Protein AF-A0A965I9D2-F1 (afdb_monomer)

Sequence (214 aa):
MDSTSNNQPTQSVKLTGSDIVFLLSMVVVVAIVTLLGMMAYKDAMKTEVTKQNGEAWVEWLTKVSAERMKPDYEIAACNAKSGDAIAAEQAAAAAPPAAPAAAGKPEENKEAAAPIDGTWGACLNHIMNNTDIKDLINPFTKERPQIVAQCVPADRSLVGAIVLEKIVPTPPGSAVPTTNSQFVDSDSIENKIQIRVTVCDKGAYPIKVAELEF

Foldseek 3Di:
DDDPDDDDDDPDPDCDPVNVVVVVVVVVVVVVVVVVVVVVVLQVVLQVLLLVLLVVVVVVVQVCLVPLAPPPRPLQQQHLPLVVVVVVVVVVVPPDDDDDDDDDDDDDDDPDDDQRRQFPLSVVVCCCPPHPSVVRANSVPRHRAAEDCAQDLVDQVQASHKYKWWWAADPPPDPDGIDTGGGDRRHGPSDWTKIWIWTQHSSSDTDTNDIDTD

Radius of gyration: 30.12 Å; Cα contacts (8 Å, |Δi|>4): 299; chains: 1; bounding box: 72×89×78 Å

Secondary structure (DSSP, 8-state):
----------------HHHHHHHHHHHHHHHHHHHHHHHHHHHHHHHHHHHHHHHHHHHHHHHHHTTTTSTT-S-GGG-TTTHHHHHHHHHHHTPPPPP-------------PPPPTTBHHHHHHHHHHHSGGGG---TTTSSPPPEES---TT-GGGTT-EEEEEEEEPPTT-SSSEEEEE--TT-B-SS--EEEEEEE-TTS-EEEEEEEE-

Solvent-accessible surface area (backbone atoms only — not comparable to full-atom values): 12360 Å² total; per-residue (Å²): 138,85,81,82,78,84,82,71,82,82,76,77,85,71,86,44,73,67,56,52,53,51,51,52,49,52,54,51,52,52,52,52,52,52,53,53,51,54,53,53,49,57,54,51,51,34,42,50,53,31,48,50,53,44,48,52,50,50,54,51,46,49,57,45,40,77,40,26,79,45,96,80,39,85,54,52,31,57,14,27,73,38,36,73,62,45,58,58,55,53,58,66,70,64,65,78,78,85,82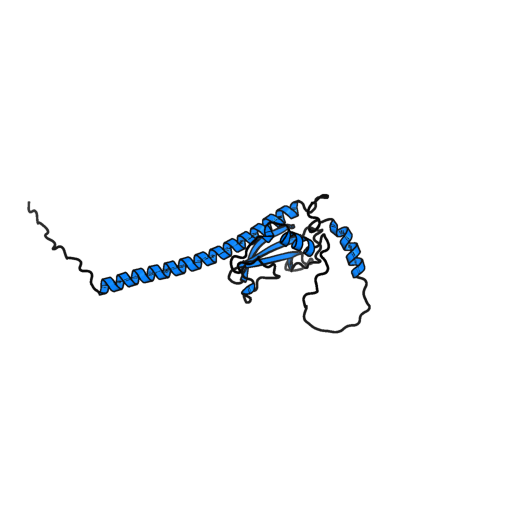,84,89,86,87,83,90,76,94,67,87,74,78,80,71,79,71,49,50,10,15,44,35,20,24,52,53,45,42,57,71,76,42,76,69,46,74,43,65,14,67,77,76,73,40,64,54,47,82,43,82,66,56,42,59,90,43,72,85,40,30,30,21,34,26,58,27,39,50,42,76,46,67,92,91,50,95,56,67,59,43,80,39,67,70,50,51,82,39,73,47,48,56,83,41,37,36,38,40,28,27,13,31,89,62,3,43,73,44,80,72,50,73,47,67,58

pLDDT: mean 81.01, std 20.2, range [24.8, 98.06]

Nearest PDB structures (foldseek):
  3fhq-assembly2_D  TM=4.582E-01  e=4.837E+00  Glutamicibacter protophormiae
  4ybh-assembly1_A  TM=3.169E-01  e=7.870E+00  Homo sapiens

Mean predicted aligned error: 12.02 Å

Structure (mmCIF, N/CA/C/O backbone):
data_AF-A0A965I9D2-F1
#
_entry.id   AF-A0A965I9D2-F1
#
loop_
_atom_site.group_PDB
_atom_site.id
_atom_site.type_symbol
_atom_site.label_atom_id
_atom_site.label_alt_id
_atom_site.label_comp_id
_atom_site.label_asym_id
_atom_site.label_entity_id
_atom_site.label_seq_id
_atom_site.pdbx_PDB_ins_code
_atom_site.Cartn_x
_atom_site.Cartn_y
_atom_site.Cartn_z
_atom_site.occupancy
_atom_site.B_iso_or_equiv
_atom_site.auth_seq_id
_atom_site.auth_comp_id
_atom_site.auth_asym_id
_atom_site.auth_atom_id
_atom_site.pdbx_PDB_model_num
ATOM 1 N N . MET A 1 1 ? 49.856 52.531 -42.545 1.00 45.94 1 MET A N 1
ATOM 2 C CA . MET A 1 1 ? 48.861 51.882 -41.663 1.00 45.94 1 MET A CA 1
ATOM 3 C C . MET A 1 1 ? 48.295 50.714 -42.447 1.00 45.94 1 MET A C 1
ATOM 5 O O . MET A 1 1 ? 47.288 50.853 -43.128 1.00 45.94 1 MET A O 1
ATOM 9 N N . ASP A 1 2 ? 49.048 49.615 -42.454 1.00 44.31 2 ASP A N 1
ATOM 10 C CA . ASP A 1 2 ? 48.734 48.397 -43.196 1.00 44.31 2 ASP A CA 1
ATOM 11 C C . ASP A 1 2 ? 47.501 47.715 -42.607 1.00 44.31 2 ASP A C 1
ATOM 13 O O . ASP A 1 2 ? 47.494 47.306 -41.448 1.00 44.31 2 ASP A O 1
ATOM 17 N N . SER A 1 3 ? 46.446 47.603 -43.411 1.00 51.66 3 SER A N 1
ATOM 18 C CA . SER A 1 3 ? 45.307 46.736 -43.119 1.00 51.66 3 SER A CA 1
ATOM 19 C C . SER A 1 3 ? 45.576 45.384 -43.767 1.00 51.66 3 SER A C 1
ATOM 21 O O . SER A 1 3 ? 45.267 45.167 -44.937 1.00 51.66 3 SER A O 1
ATOM 23 N N . THR A 1 4 ? 46.207 44.478 -43.023 1.00 52.75 4 THR A N 1
ATOM 24 C CA . THR A 1 4 ? 46.399 43.088 -43.444 1.00 52.75 4 THR A CA 1
ATOM 25 C C . THR A 1 4 ? 45.037 42.391 -43.444 1.00 52.75 4 THR A C 1
ATOM 27 O O . THR A 1 4 ? 44.484 42.061 -42.397 1.00 52.75 4 THR A O 1
ATOM 30 N N . SER A 1 5 ? 44.450 42.222 -44.628 1.00 58.91 5 SER A N 1
ATOM 31 C CA . SER A 1 5 ? 43.185 41.511 -44.815 1.00 58.91 5 SER A CA 1
ATOM 32 C C . SER A 1 5 ? 43.426 40.002 -44.665 1.00 58.91 5 SER A C 1
ATOM 34 O O . SER A 1 5 ? 44.001 39.367 -45.549 1.00 58.91 5 SER A O 1
ATOM 36 N N . ASN A 1 6 ? 43.032 39.429 -43.524 1.00 60.41 6 ASN A N 1
ATOM 37 C CA . ASN A 1 6 ? 43.080 37.986 -43.271 1.00 60.41 6 ASN A CA 1
ATOM 38 C C . ASN A 1 6 ? 42.007 37.270 -44.113 1.00 60.41 6 ASN A C 1
ATOM 40 O O . ASN A 1 6 ? 40.860 37.126 -43.694 1.00 60.41 6 ASN A O 1
ATOM 44 N N . ASN A 1 7 ? 42.385 36.809 -45.308 1.00 62.91 7 ASN A N 1
ATOM 45 C CA . ASN A 1 7 ? 41.605 35.853 -46.094 1.00 62.91 7 ASN A CA 1
ATOM 46 C C . ASN A 1 7 ? 41.832 34.443 -45.534 1.00 62.91 7 ASN A C 1
ATOM 48 O O . ASN A 1 7 ? 42.793 33.769 -45.903 1.00 62.91 7 ASN A O 1
ATOM 52 N N . GLN A 1 8 ? 40.957 33.989 -44.638 1.00 63.94 8 GLN A N 1
ATOM 53 C CA . GLN A 1 8 ? 40.903 32.575 -44.275 1.00 63.94 8 GLN A CA 1
ATOM 54 C C . GLN A 1 8 ? 39.931 31.868 -45.232 1.00 63.94 8 GLN A C 1
ATOM 56 O O . GLN A 1 8 ? 38.776 32.291 -45.324 1.00 63.94 8 GLN A O 1
ATOM 61 N N . PRO A 1 9 ? 40.351 30.820 -45.966 1.00 62.03 9 PRO A N 1
ATOM 62 C CA . PRO A 1 9 ? 39.442 30.083 -46.831 1.00 62.03 9 PRO A CA 1
ATOM 63 C C . PRO A 1 9 ? 38.341 29.453 -45.976 1.00 62.03 9 PRO A C 1
ATOM 65 O O . PRO A 1 9 ? 38.614 28.752 -44.999 1.00 62.03 9 PRO A O 1
ATOM 68 N N . THR A 1 10 ? 37.089 29.708 -46.345 1.00 61.72 10 THR A N 1
ATOM 69 C CA . THR A 1 10 ? 35.918 29.049 -45.773 1.00 61.72 10 THR A CA 1
ATOM 70 C C . THR A 1 10 ? 35.999 27.558 -46.092 1.00 61.72 10 THR A C 1
ATOM 72 O O . THR A 1 10 ? 35.641 27.115 -47.182 1.00 61.72 10 THR A O 1
ATOM 75 N N . GLN A 1 11 ? 36.511 26.756 -45.154 1.00 64.31 11 GLN A N 1
ATOM 76 C CA . GLN A 1 11 ? 36.452 25.306 -45.287 1.00 64.31 11 GLN A CA 1
ATOM 77 C C . GLN A 1 11 ? 34.984 24.881 -45.269 1.00 64.31 11 GLN A C 1
ATOM 79 O O . GLN A 1 11 ? 34.290 25.019 -44.262 1.00 64.31 11 GLN A O 1
ATOM 84 N N . SER A 1 12 ? 34.496 24.386 -46.407 1.00 67.19 12 SER A N 1
ATOM 85 C CA . SER A 1 12 ? 33.177 23.774 -46.499 1.00 67.19 12 SER A CA 1
ATOM 86 C C . SER A 1 12 ? 33.180 22.527 -45.618 1.00 67.19 12 SER A C 1
ATOM 88 O O . SER A 1 12 ? 33.831 21.539 -45.966 1.00 67.19 12 SER A O 1
ATOM 90 N N . VAL A 1 13 ? 32.486 22.572 -44.482 1.00 73.06 13 VAL A N 1
ATOM 91 C CA . VAL A 1 13 ? 32.296 21.405 -43.617 1.00 73.06 13 VAL A CA 1
ATOM 92 C C . VAL A 1 13 ? 31.481 20.383 -44.409 1.00 73.06 13 VAL A C 1
ATOM 94 O O . VAL A 1 13 ? 30.272 20.530 -44.581 1.00 73.06 13 VAL A O 1
ATOM 97 N N . LYS A 1 14 ? 32.156 19.381 -44.974 1.00 74.56 14 LYS A N 1
ATOM 98 C CA . LYS A 1 14 ? 31.506 18.258 -45.649 1.00 74.56 14 LYS A CA 1
ATOM 99 C C . LYS A 1 14 ? 31.260 17.186 -44.603 1.00 74.56 14 LYS A C 1
ATOM 101 O O . LYS A 1 14 ? 32.208 16.684 -44.013 1.00 74.56 14 LYS A O 1
ATOM 106 N N . LEU A 1 15 ? 29.991 16.866 -44.375 1.00 82.62 15 LEU A N 1
ATOM 107 C CA . LEU A 1 15 ? 29.594 15.801 -43.466 1.00 82.62 15 LEU A CA 1
ATOM 108 C C . LEU A 1 15 ? 30.110 14.467 -44.026 1.00 82.62 15 LEU A C 1
ATOM 110 O O . LEU A 1 15 ? 29.682 14.033 -45.099 1.00 82.62 15 LEU A O 1
ATOM 114 N N . THR A 1 16 ? 31.070 13.847 -43.346 1.00 90.25 16 THR A N 1
ATOM 115 C CA . THR A 1 16 ? 31.663 12.578 -43.779 1.00 90.25 16 THR A CA 1
ATOM 116 C C . THR A 1 16 ? 30.716 11.432 -43.429 1.00 90.25 16 THR A C 1
ATOM 118 O O . THR A 1 16 ? 29.949 11.516 -42.472 1.00 90.25 16 THR A O 1
ATOM 121 N N . GLY A 1 17 ? 30.787 10.308 -44.151 1.00 88.38 17 GLY A N 1
ATOM 122 C CA . GLY A 1 17 ? 30.019 9.106 -43.795 1.00 88.38 17 GLY A CA 1
ATOM 123 C C . GLY A 1 17 ? 30.249 8.655 -42.343 1.00 88.38 17 GLY A C 1
ATOM 124 O O . GLY A 1 17 ? 29.305 8.254 -41.670 1.00 88.38 17 GLY A O 1
ATOM 125 N N . SER A 1 18 ? 31.476 8.815 -41.829 1.00 91.62 18 SER A N 1
ATOM 126 C CA . SER A 1 18 ? 31.802 8.569 -40.417 1.00 91.62 18 SER A CA 1
ATOM 127 C C . SER A 1 18 ? 31.064 9.515 -39.464 1.00 91.62 18 SER A C 1
ATOM 129 O O . SER A 1 18 ? 30.590 9.073 -38.420 1.00 91.62 18 SER A O 1
ATOM 131 N N . ASP A 1 19 ? 30.922 10.792 -39.829 1.00 90.62 19 ASP A N 1
ATOM 132 C CA . ASP A 1 19 ? 30.204 11.785 -39.022 1.00 90.62 19 ASP A CA 1
ATOM 133 C C . ASP A 1 19 ? 28.709 11.445 -38.959 1.00 90.62 19 ASP A C 1
ATOM 135 O O . ASP A 1 19 ? 28.095 11.527 -37.899 1.00 90.62 19 ASP A O 1
ATOM 139 N N . ILE A 1 20 ? 28.124 10.975 -40.068 1.00 92.62 20 ILE A N 1
ATOM 140 C CA . ILE A 1 20 ? 26.724 10.525 -40.112 1.00 92.62 20 ILE A CA 1
ATOM 141 C C . ILE A 1 20 ? 26.517 9.300 -39.216 1.00 92.62 20 ILE A C 1
ATOM 143 O O . ILE A 1 20 ? 25.575 9.275 -38.426 1.00 92.62 20 ILE A O 1
ATOM 147 N N . VAL A 1 21 ? 27.396 8.298 -39.302 1.00 96.06 21 VAL A N 1
ATOM 148 C CA . VAL A 1 21 ? 27.317 7.098 -38.451 1.00 96.06 21 VAL A CA 1
ATOM 149 C C . VAL A 1 21 ? 27.444 7.469 -36.972 1.00 96.06 21 VAL A C 1
ATOM 151 O O . VAL A 1 21 ? 26.671 6.977 -36.150 1.00 96.06 21 VAL A O 1
ATOM 154 N N . PHE A 1 22 ? 28.363 8.375 -36.630 1.00 95.19 22 PHE A N 1
ATOM 155 C CA . PHE A 1 22 ? 28.530 8.866 -35.264 1.00 95.19 22 PHE A CA 1
ATOM 156 C C . PHE A 1 22 ? 27.281 9.600 -34.752 1.00 95.19 22 PHE A C 1
ATOM 158 O O . PHE A 1 22 ? 26.798 9.306 -33.658 1.00 95.19 22 PHE A O 1
ATOM 165 N N . LEU A 1 23 ? 26.708 10.506 -35.548 1.00 95.12 23 LEU A N 1
ATOM 166 C CA . LEU A 1 23 ? 25.501 11.244 -35.169 1.00 95.12 23 LEU A CA 1
ATOM 167 C C . LEU A 1 23 ? 24.286 10.321 -35.016 1.00 95.12 23 LEU A C 1
ATOM 169 O O . LEU A 1 23 ? 23.540 10.451 -34.046 1.00 95.12 23 LEU A O 1
ATOM 173 N N . LEU A 1 24 ? 24.111 9.347 -35.915 1.00 96.38 24 LEU A N 1
ATOM 174 C CA . LEU A 1 24 ? 23.067 8.329 -35.779 1.00 96.38 24 LEU A CA 1
ATOM 175 C C . LEU A 1 24 ? 23.263 7.504 -34.505 1.00 96.38 24 LEU A C 1
ATOM 177 O O . LEU A 1 24 ? 22.305 7.293 -33.765 1.00 96.38 24 LEU A O 1
ATOM 181 N N . SER A 1 25 ? 24.501 7.104 -34.203 1.00 97.12 25 SER A N 1
ATOM 182 C CA . SER A 1 25 ? 24.823 6.413 -32.952 1.00 97.12 25 SER A CA 1
ATOM 183 C C . SER A 1 25 ? 24.447 7.254 -31.733 1.00 97.12 25 SER A C 1
ATOM 185 O O . SER A 1 25 ? 23.867 6.729 -30.786 1.00 97.12 25 SER A O 1
ATOM 187 N N . MET A 1 26 ? 24.732 8.557 -31.741 1.00 96.94 26 MET A N 1
ATOM 188 C CA . MET A 1 26 ? 24.389 9.447 -30.631 1.00 96.94 26 MET A CA 1
ATOM 189 C C . MET A 1 26 ? 22.871 9.548 -30.434 1.00 96.94 26 MET A C 1
ATOM 191 O O . MET A 1 26 ? 22.389 9.426 -29.309 1.00 96.94 26 MET A O 1
ATOM 195 N N . VAL A 1 27 ? 22.107 9.699 -31.520 1.00 98.00 27 VAL A N 1
ATOM 196 C CA . VAL A 1 27 ? 20.636 9.721 -31.467 1.00 98.00 27 VAL A CA 1
ATOM 197 C C . VAL A 1 27 ? 20.086 8.401 -30.920 1.00 98.00 27 VAL A C 1
ATOM 199 O O . VAL A 1 27 ? 19.202 8.416 -30.064 1.00 98.00 27 VAL A O 1
ATOM 202 N N . VAL A 1 28 ? 20.635 7.262 -31.354 1.00 98.00 28 VAL A N 1
ATOM 203 C CA . VAL A 1 28 ? 20.237 5.935 -30.861 1.00 98.00 28 VAL A CA 1
ATOM 204 C C . VAL A 1 28 ? 20.518 5.794 -29.364 1.00 98.00 28 VAL A C 1
ATOM 206 O O . VAL A 1 28 ? 19.641 5.357 -28.621 1.00 98.00 28 VAL A O 1
ATOM 209 N N . VAL A 1 29 ? 21.700 6.204 -28.895 1.00 98.00 29 VAL A N 1
ATOM 210 C CA . VAL A 1 29 ? 22.057 6.149 -27.467 1.00 98.00 29 VAL A CA 1
ATOM 211 C C . VAL A 1 29 ? 21.110 7.012 -26.631 1.00 98.00 29 VAL A C 1
ATOM 213 O O . VAL A 1 29 ? 20.598 6.541 -25.616 1.00 98.00 29 VAL A O 1
ATOM 216 N N . VAL A 1 30 ? 20.816 8.241 -27.071 1.00 98.06 30 VAL A N 1
ATOM 217 C CA . VAL A 1 30 ? 19.864 9.126 -26.379 1.00 98.06 30 VAL A CA 1
ATOM 218 C C . VAL A 1 30 ? 18.473 8.489 -26.323 1.00 98.06 30 VAL A C 1
ATOM 220 O O . VAL A 1 30 ? 17.875 8.439 -25.250 1.00 98.06 30 VAL A O 1
ATOM 223 N N . ALA A 1 31 ? 17.984 7.929 -27.434 1.00 97.81 31 ALA A N 1
ATOM 224 C CA . ALA A 1 31 ? 16.685 7.261 -27.476 1.00 97.81 31 ALA A CA 1
ATOM 225 C C . ALA A 1 31 ? 16.609 6.071 -26.501 1.00 97.81 31 ALA A C 1
ATOM 227 O O . ALA A 1 31 ? 15.624 5.938 -25.772 1.00 97.81 31 ALA A O 1
ATOM 228 N N . ILE A 1 32 ? 17.655 5.239 -26.436 1.00 97.75 32 ILE A N 1
ATOM 229 C CA . ILE A 1 32 ? 17.724 4.103 -25.504 1.00 97.75 32 ILE A CA 1
ATOM 230 C C . ILE A 1 32 ? 17.671 4.592 -24.052 1.00 97.75 32 ILE A C 1
ATOM 232 O O . ILE A 1 32 ? 16.880 4.076 -23.263 1.00 97.75 32 ILE A O 1
ATOM 236 N N . VAL A 1 33 ? 18.459 5.609 -23.694 1.00 97.81 33 VAL A N 1
ATOM 237 C CA . VAL A 1 33 ? 18.472 6.152 -22.326 1.00 97.81 33 VAL A CA 1
ATOM 238 C C . VAL A 1 33 ? 17.109 6.735 -21.946 1.00 97.81 33 VAL A C 1
ATOM 240 O O . VAL A 1 33 ? 16.615 6.464 -20.851 1.00 97.81 33 VAL A O 1
ATOM 243 N N . THR A 1 34 ? 16.450 7.474 -22.844 1.00 97.62 34 THR A N 1
ATOM 244 C CA . THR A 1 34 ? 15.101 8.004 -22.592 1.00 97.62 34 THR A CA 1
ATOM 245 C C . THR A 1 34 ? 14.077 6.886 -22.390 1.00 97.62 34 THR A C 1
ATOM 247 O O . THR A 1 34 ? 13.250 6.972 -21.481 1.00 97.62 34 THR A O 1
ATOM 250 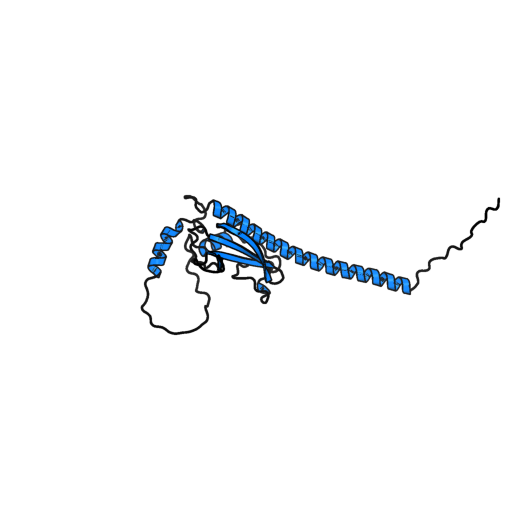N N . LEU A 1 35 ? 14.140 5.809 -23.182 1.00 97.12 35 LEU A N 1
ATOM 251 C CA . LEU A 1 35 ? 13.265 4.645 -23.010 1.00 97.12 35 LEU A CA 1
ATOM 252 C C . LEU A 1 35 ? 13.466 3.982 -21.642 1.00 97.12 35 LEU A C 1
ATOM 254 O O . LEU A 1 35 ? 12.483 3.703 -20.953 1.00 97.12 35 LEU A O 1
ATOM 258 N N . LEU A 1 36 ? 14.719 3.785 -21.220 1.00 96.56 36 LEU A N 1
ATOM 259 C CA . LEU A 1 36 ? 15.038 3.235 -19.898 1.00 96.56 36 LEU A CA 1
ATOM 260 C C . LEU A 1 36 ? 14.527 4.141 -18.769 1.00 96.56 36 LEU A C 1
ATOM 262 O O . LEU A 1 36 ? 13.915 3.653 -17.817 1.00 96.56 36 LEU A O 1
ATOM 266 N N . GLY A 1 37 ? 14.697 5.459 -18.906 1.00 97.06 37 GLY A N 1
ATOM 267 C CA . GLY A 1 37 ? 14.189 6.440 -17.946 1.00 97.06 37 GLY A CA 1
ATOM 268 C C . GLY A 1 37 ? 12.666 6.395 -17.802 1.00 97.06 37 GLY A C 1
ATOM 269 O O . GLY A 1 37 ? 12.149 6.376 -16.686 1.00 97.06 37 GLY A O 1
ATOM 270 N N . MET A 1 38 ? 11.932 6.297 -18.914 1.00 95.94 38 MET A N 1
ATOM 271 C CA . MET A 1 38 ? 10.469 6.189 -18.882 1.00 95.94 38 MET A CA 1
ATOM 272 C C . MET A 1 38 ? 9.978 4.899 -18.213 1.00 95.94 38 MET A C 1
ATOM 274 O O . MET A 1 38 ? 8.959 4.927 -17.521 1.00 95.94 38 MET A O 1
ATOM 278 N N . MET A 1 39 ? 10.669 3.771 -18.408 1.00 93.56 39 MET A N 1
ATOM 279 C CA . MET A 1 39 ? 10.312 2.512 -17.741 1.00 93.56 39 MET A CA 1
ATOM 280 C C . MET A 1 39 ? 10.518 2.613 -16.228 1.00 93.56 39 MET A C 1
ATOM 282 O O . MET A 1 39 ? 9.607 2.289 -15.466 1.00 93.56 39 MET A O 1
ATOM 286 N N . ALA A 1 40 ? 11.669 3.141 -15.800 1.00 93.12 40 ALA A N 1
ATOM 287 C CA . ALA A 1 40 ? 11.963 3.361 -14.388 1.00 93.12 40 ALA A CA 1
ATOM 288 C C . ALA A 1 40 ? 10.949 4.315 -13.735 1.00 93.12 40 ALA A C 1
ATOM 290 O O . ALA A 1 40 ? 10.438 4.025 -12.655 1.00 93.12 40 ALA A O 1
ATOM 291 N N . TYR A 1 41 ? 10.592 5.405 -14.420 1.00 94.69 41 TYR A N 1
ATOM 292 C CA . TYR A 1 41 ? 9.585 6.354 -13.948 1.00 94.69 41 TYR A CA 1
ATOM 293 C C . TYR A 1 41 ? 8.210 5.700 -13.760 1.00 94.69 41 TYR A C 1
ATOM 295 O O . TYR A 1 41 ? 7.594 5.841 -12.705 1.00 94.69 41 TYR A O 1
ATOM 303 N N . LYS A 1 42 ? 7.732 4.936 -14.752 1.00 93.44 42 LYS A N 1
ATOM 304 C CA . LYS A 1 42 ? 6.438 4.241 -14.656 1.00 93.44 42 LYS A CA 1
ATOM 305 C C . LYS A 1 42 ? 6.397 3.264 -13.489 1.00 93.44 42 LYS A C 1
ATOM 307 O O . LYS A 1 42 ? 5.359 3.133 -12.850 1.00 93.44 42 LYS A O 1
ATOM 312 N N . ASP A 1 43 ? 7.499 2.577 -13.219 1.00 91.38 43 ASP A N 1
ATOM 313 C CA . ASP A 1 43 ? 7.573 1.648 -12.098 1.00 91.38 43 ASP A CA 1
ATOM 314 C C . ASP A 1 43 ? 7.635 2.365 -10.747 1.00 91.38 43 ASP A C 1
ATOM 316 O O . ASP A 1 43 ? 6.952 1.937 -9.818 1.00 91.38 43 ASP A O 1
ATOM 320 N N . ALA A 1 44 ? 8.353 3.487 -10.654 1.00 91.75 44 ALA A N 1
ATOM 321 C CA . ALA A 1 44 ? 8.353 4.330 -9.460 1.00 91.75 44 ALA A CA 1
ATOM 322 C C . ALA A 1 44 ? 6.947 4.873 -9.147 1.00 91.75 44 ALA A C 1
ATOM 324 O O . ALA A 1 44 ? 6.506 4.820 -8.001 1.00 91.75 44 ALA A O 1
ATOM 325 N N . MET A 1 45 ? 6.199 5.300 -10.170 1.00 94.81 45 MET A N 1
ATOM 326 C CA . MET A 1 45 ? 4.826 5.787 -10.001 1.00 94.81 45 MET A CA 1
ATOM 327 C C . MET A 1 45 ? 3.868 4.718 -9.462 1.00 94.81 45 MET A C 1
ATOM 329 O O . MET A 1 45 ? 2.971 5.040 -8.689 1.00 94.81 45 MET A O 1
ATOM 333 N N . LYS A 1 46 ? 4.044 3.440 -9.822 1.00 94.69 46 LYS A N 1
ATOM 334 C CA . LYS A 1 46 ? 3.229 2.353 -9.247 1.00 94.69 46 LYS A CA 1
ATOM 335 C C . LYS A 1 46 ? 3.508 2.179 -7.752 1.00 94.69 46 LYS A C 1
ATOM 337 O O . LYS A 1 46 ? 2.578 1.955 -6.981 1.00 94.69 46 LYS A O 1
ATOM 342 N N . THR A 1 47 ? 4.767 2.296 -7.335 1.00 93.81 47 THR A N 1
ATOM 343 C CA . THR A 1 47 ? 5.118 2.254 -5.909 1.00 93.81 47 THR A CA 1
ATOM 344 C C . THR A 1 47 ? 4.508 3.438 -5.162 1.00 93.81 47 THR A C 1
ATOM 346 O O . THR A 1 47 ? 3.968 3.246 -4.078 1.00 93.81 47 THR A O 1
ATOM 349 N N . GLU A 1 48 ? 4.507 4.631 -5.758 1.00 95.31 48 GLU A N 1
ATOM 350 C CA . GLU A 1 48 ? 3.894 5.817 -5.148 1.00 95.31 48 GLU A CA 1
ATOM 351 C C . GLU A 1 48 ? 2.380 5.654 -4.965 1.00 95.31 48 GLU A C 1
ATOM 353 O O . GLU A 1 48 ? 1.871 5.845 -3.867 1.00 95.31 48 GLU A O 1
ATOM 358 N N . VAL A 1 49 ? 1.661 5.192 -5.994 1.00 96.19 49 VAL A N 1
ATOM 359 C CA . VAL A 1 49 ? 0.215 4.909 -5.892 1.00 96.19 49 VAL A CA 1
ATOM 360 C C . VAL A 1 49 ? -0.072 3.825 -4.848 1.00 96.19 49 VAL A C 1
ATOM 362 O O . VAL A 1 49 ? -1.039 3.909 -4.100 1.00 96.19 49 VAL A O 1
ATOM 365 N N . THR A 1 50 ? 0.790 2.815 -4.743 1.00 96.00 50 THR A N 1
ATOM 366 C CA . THR A 1 50 ? 0.675 1.794 -3.689 1.00 96.00 50 THR A CA 1
ATOM 367 C C . THR A 1 50 ? 0.820 2.409 -2.297 1.00 96.00 50 THR A C 1
ATOM 369 O O . THR A 1 50 ? 0.105 2.033 -1.371 1.00 96.00 50 THR A O 1
ATOM 372 N N . LYS A 1 51 ? 1.721 3.379 -2.145 1.00 96.62 51 LYS A N 1
ATOM 373 C CA . LYS A 1 51 ? 1.919 4.108 -0.895 1.00 96.62 51 LYS A CA 1
ATOM 374 C C . LYS A 1 51 ? 0.706 4.971 -0.551 1.00 96.62 51 LYS A C 1
ATOM 376 O O . LYS A 1 51 ? 0.233 4.893 0.575 1.00 96.62 51 LYS A O 1
ATOM 381 N N . GLN A 1 52 ? 0.147 5.670 -1.539 1.00 96.88 52 GLN A N 1
ATOM 382 C CA . GLN A 1 52 ? -1.105 6.423 -1.409 1.00 96.88 52 GLN A CA 1
ATOM 383 C C . GLN A 1 52 ? -2.277 5.527 -0.991 1.00 96.88 52 GLN A C 1
ATOM 385 O O . GLN A 1 52 ? -3.065 5.918 -0.137 1.00 96.88 52 GLN A O 1
ATOM 390 N N . ASN A 1 53 ? -2.371 4.298 -1.516 1.00 96.88 53 ASN A N 1
ATOM 391 C CA . ASN A 1 53 ? -3.365 3.331 -1.038 1.00 96.88 53 ASN A CA 1
ATOM 392 C C . ASN A 1 53 ? -3.175 3.050 0.461 1.00 96.88 53 ASN A C 1
ATOM 394 O O . ASN A 1 53 ? -4.144 3.041 1.211 1.00 96.88 53 ASN A O 1
ATOM 398 N N . GLY A 1 54 ? -1.933 2.853 0.912 1.00 96.31 54 GLY A N 1
ATOM 399 C CA . GLY A 1 54 ? -1.626 2.705 2.335 1.00 96.31 54 GLY A CA 1
ATOM 400 C C . GLY A 1 54 ? -1.969 3.950 3.160 1.00 96.31 54 GLY A C 1
ATOM 401 O O . GLY A 1 54 ? -2.473 3.823 4.271 1.00 96.31 54 GLY A O 1
ATOM 402 N N . GLU A 1 55 ? -1.752 5.150 2.626 1.00 97.06 55 GLU A N 1
ATOM 403 C CA . GLU A 1 55 ? -2.138 6.409 3.277 1.00 97.06 55 GLU A CA 1
ATOM 404 C C . GLU A 1 55 ? -3.660 6.548 3.396 1.00 97.06 55 GLU A C 1
ATOM 406 O O . GLU A 1 55 ? -4.140 6.949 4.452 1.00 97.06 55 GLU A O 1
ATOM 411 N N . ALA A 1 56 ? -4.425 6.125 2.386 1.00 97.31 56 ALA A N 1
ATOM 412 C CA . ALA A 1 56 ? -5.887 6.086 2.454 1.00 97.31 56 ALA A CA 1
ATOM 413 C C . ALA A 1 56 ? -6.381 5.156 3.577 1.00 97.31 56 ALA A C 1
ATOM 415 O O . ALA A 1 56 ? -7.306 5.502 4.313 1.00 97.31 56 ALA A O 1
ATOM 416 N N . TRP A 1 57 ? -5.725 4.004 3.770 1.00 96.94 57 TRP A N 1
ATOM 417 C CA . TRP A 1 57 ? -5.985 3.140 4.927 1.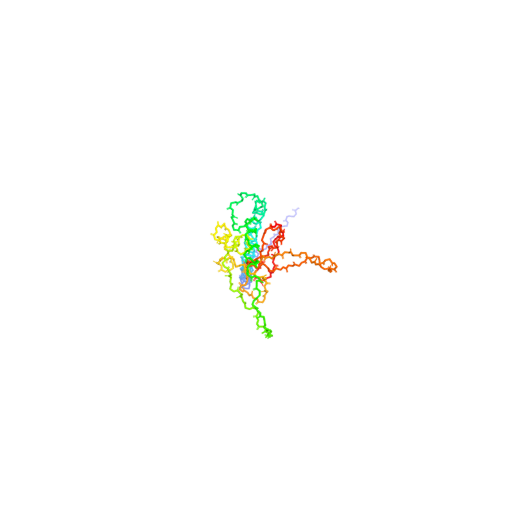00 96.94 57 TRP A CA 1
ATOM 418 C C . TRP A 1 57 ? -5.698 3.848 6.249 1.00 96.94 57 TRP A C 1
ATOM 420 O O . TRP A 1 57 ? -6.504 3.771 7.171 1.00 96.94 57 TRP A O 1
ATOM 430 N N . VAL A 1 58 ? -4.567 4.545 6.352 1.00 96.69 58 VAL A N 1
ATOM 431 C CA . VAL A 1 58 ? -4.184 5.284 7.563 1.00 96.69 58 VAL A CA 1
ATOM 432 C C . VAL A 1 58 ? -5.178 6.400 7.871 1.00 96.69 58 VAL A C 1
ATOM 434 O O . VAL A 1 58 ? -5.580 6.549 9.024 1.00 96.69 58 VAL A O 1
ATOM 437 N N . GLU A 1 59 ? -5.605 7.159 6.864 1.00 96.50 59 GLU A N 1
ATOM 438 C CA . GLU A 1 59 ? -6.605 8.218 7.006 1.00 96.50 59 GLU A CA 1
ATOM 439 C C . GLU A 1 59 ? -7.937 7.650 7.505 1.00 96.50 59 GLU A C 1
ATOM 441 O O . GLU A 1 59 ? -8.489 8.137 8.497 1.00 96.50 59 GLU A O 1
ATOM 446 N N . TRP A 1 60 ? -8.414 6.573 6.874 1.00 95.12 60 TRP A N 1
ATOM 447 C CA . TRP A 1 60 ? -9.654 5.916 7.271 1.00 95.12 60 TRP A CA 1
ATOM 448 C C . TRP A 1 60 ? -9.576 5.376 8.704 1.00 95.12 60 TRP A C 1
ATOM 450 O O . TRP A 1 60 ? -10.438 5.687 9.529 1.00 95.12 60 TRP A O 1
ATOM 460 N N . LEU A 1 61 ? -8.517 4.624 9.026 1.00 94.69 61 LEU A N 1
ATOM 461 C CA . LEU A 1 61 ? -8.322 4.029 10.351 1.00 94.69 61 LEU A CA 1
ATOM 462 C C . LEU A 1 61 ? -8.222 5.104 11.437 1.00 94.69 61 LEU A C 1
ATOM 464 O O . LEU A 1 61 ? -8.823 4.949 12.494 1.00 94.69 61 LEU A O 1
ATOM 468 N N . THR A 1 62 ? -7.524 6.209 11.168 1.00 94.06 62 THR A N 1
ATOM 469 C CA . THR A 1 62 ? -7.384 7.331 12.113 1.00 94.06 62 THR A CA 1
ATOM 470 C C . THR A 1 62 ? -8.715 8.043 12.350 1.00 94.06 62 THR A C 1
ATOM 472 O O . THR A 1 62 ? -9.043 8.410 13.478 1.00 94.06 62 THR A O 1
ATOM 475 N N . LYS A 1 63 ? -9.517 8.235 11.296 1.00 92.69 63 LYS A N 1
ATOM 476 C CA . LYS A 1 63 ? -10.851 8.832 11.427 1.00 92.69 63 LYS A CA 1
ATOM 477 C C . LYS A 1 63 ? -11.765 7.948 12.274 1.00 92.69 63 LYS A C 1
ATOM 479 O O . LYS A 1 63 ? -12.456 8.445 13.158 1.00 92.69 63 LYS A O 1
ATOM 484 N N . VAL A 1 64 ? -11.753 6.642 12.020 1.00 91.38 64 VAL A N 1
ATOM 485 C CA . VAL A 1 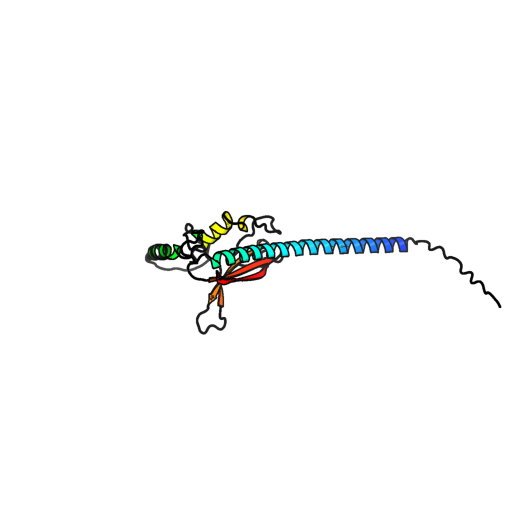64 ? -12.578 5.669 12.746 1.00 91.38 64 VAL A CA 1
ATOM 486 C C . VAL A 1 64 ? -12.119 5.517 14.191 1.00 91.38 64 VAL A C 1
ATOM 488 O O . VAL A 1 64 ? -12.961 5.514 15.086 1.00 91.38 64 VAL A O 1
ATOM 491 N N . SER A 1 65 ? -10.814 5.472 14.460 1.00 89.62 65 SER A N 1
ATOM 492 C CA . SER A 1 65 ? -10.289 5.328 15.823 1.00 89.62 65 SER A CA 1
ATOM 493 C C . SER A 1 65 ? -10.670 6.483 16.747 1.00 89.62 65 SER A C 1
ATOM 495 O O . SER A 1 65 ? -10.949 6.273 17.929 1.00 89.62 65 SER A O 1
ATOM 497 N N . ALA A 1 66 ? -10.788 7.696 16.202 1.00 90.31 66 ALA A N 1
ATOM 498 C CA . ALA A 1 66 ? -11.240 8.866 16.948 1.00 90.31 66 ALA A CA 1
ATOM 499 C C . ALA A 1 66 ? -12.711 8.775 17.402 1.00 90.31 66 ALA A C 1
ATOM 501 O O . ALA A 1 66 ? -13.108 9.447 18.359 1.00 90.31 66 ALA A O 1
ATOM 502 N N . GLU A 1 67 ? -13.537 7.973 16.725 1.00 89.25 67 GLU A N 1
ATOM 503 C CA . GLU A 1 67 ? -14.992 7.979 16.911 1.00 89.25 67 GLU A CA 1
ATOM 504 C C . GLU A 1 67 ? -15.571 6.655 17.389 1.00 89.25 67 GLU A C 1
ATOM 506 O O . GLU A 1 67 ? -16.599 6.664 18.061 1.00 89.25 67 GLU A O 1
ATOM 511 N N . ARG A 1 68 ? -14.908 5.530 17.119 1.00 84.19 68 ARG A N 1
ATOM 512 C CA . ARG A 1 68 ? -15.430 4.180 17.381 1.00 84.19 68 ARG A CA 1
ATOM 513 C C . ARG A 1 68 ? -15.673 3.836 18.849 1.00 84.19 68 ARG A C 1
ATOM 515 O O . ARG A 1 68 ? -16.372 2.875 19.149 1.00 84.19 68 ARG A O 1
ATOM 522 N N . MET A 1 69 ? -15.093 4.629 19.748 1.00 85.50 69 MET A N 1
ATOM 523 C CA . MET A 1 69 ? -15.284 4.542 21.199 1.00 85.50 69 MET A CA 1
ATOM 524 C C . MET A 1 69 ? -16.497 5.351 21.690 1.00 85.50 69 MET A C 1
ATOM 526 O O . MET A 1 69 ? -16.861 5.273 22.865 1.00 85.50 69 MET A O 1
ATOM 530 N N . LYS A 1 70 ? -17.117 6.167 20.826 1.00 84.06 70 LYS A N 1
ATOM 531 C CA . LYS A 1 70 ? -18.318 6.932 21.174 1.00 84.06 70 LYS A CA 1
ATOM 532 C C . LYS A 1 70 ? -19.501 5.970 21.357 1.00 84.06 70 LYS A C 1
ATOM 534 O O . LYS A 1 70 ? -19.614 4.988 20.624 1.00 84.06 70 LYS A O 1
ATOM 539 N N . PRO A 1 71 ? -20.409 6.249 22.309 1.00 72.69 71 PRO A N 1
ATOM 540 C CA . PRO A 1 71 ? -21.517 5.354 22.634 1.00 72.69 71 PRO A CA 1
ATOM 541 C C . PRO A 1 71 ? -22.471 5.091 21.462 1.00 72.69 71 PRO A C 1
ATOM 543 O O . PRO A 1 71 ? -23.030 4.001 21.415 1.00 72.69 71 PRO A O 1
ATOM 546 N N . ASP A 1 72 ? -22.590 6.038 20.529 1.00 77.25 72 ASP A N 1
ATOM 547 C CA . ASP A 1 72 ? -23.520 5.995 19.393 1.00 77.25 72 ASP A CA 1
ATOM 548 C C . ASP A 1 72 ? -22.784 5.871 18.046 1.00 77.25 72 ASP A C 1
ATOM 550 O O . ASP A 1 72 ? -23.223 6.410 17.033 1.00 77.25 72 ASP A O 1
ATOM 554 N N . TYR A 1 73 ? -21.610 5.229 18.029 1.00 83.69 73 TYR A N 1
ATOM 555 C CA . TYR A 1 73 ? -20.840 5.090 16.796 1.00 83.69 73 TYR A CA 1
ATOM 556 C C . TYR A 1 73 ? -21.572 4.238 15.750 1.00 83.69 73 TYR A C 1
ATOM 558 O O . TYR A 1 73 ? -21.989 3.112 16.028 1.00 83.69 73 TYR A O 1
ATOM 566 N N . GLU A 1 74 ? -21.680 4.780 14.536 1.00 83.06 74 GLU A N 1
ATOM 567 C CA . GLU A 1 74 ? -22.577 4.285 13.485 1.00 83.06 74 GLU A CA 1
ATOM 568 C C . GLU A 1 74 ? -22.117 2.964 12.846 1.00 83.06 74 GLU A C 1
ATOM 570 O O . GLU A 1 74 ? -22.947 2.185 12.377 1.00 83.06 74 GLU A O 1
ATOM 575 N N . ILE A 1 75 ? -20.810 2.671 12.840 1.00 86.31 75 ILE A N 1
ATOM 576 C CA . ILE A 1 75 ? -20.285 1.426 12.263 1.00 86.31 75 ILE A CA 1
ATOM 577 C C . ILE A 1 75 ? -20.229 0.351 13.349 1.00 86.31 75 ILE A C 1
ATOM 579 O O . ILE A 1 75 ? -19.195 0.154 13.988 1.00 86.31 75 ILE A O 1
ATOM 583 N N . ALA A 1 76 ? -21.339 -0.368 13.533 1.00 82.94 76 ALA A N 1
ATOM 584 C CA . ALA A 1 76 ? -21.468 -1.441 14.526 1.00 82.94 76 ALA A CA 1
ATOM 585 C C . ALA A 1 76 ? -20.334 -2.484 14.443 1.00 82.94 76 ALA A C 1
ATOM 587 O O . ALA A 1 76 ? -19.747 -2.840 15.462 1.00 82.94 76 ALA A O 1
ATOM 588 N N . ALA A 1 77 ? -19.940 -2.875 13.226 1.00 86.31 77 ALA A N 1
ATOM 589 C CA . ALA A 1 77 ? -18.870 -3.846 12.991 1.00 86.31 77 ALA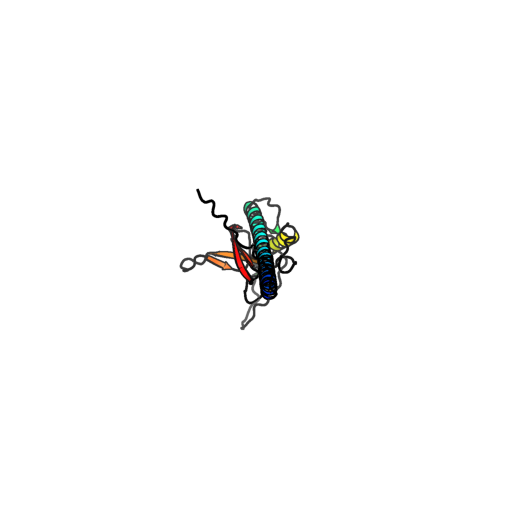 A CA 1
ATOM 590 C C . ALA A 1 77 ? -17.502 -3.410 13.553 1.00 86.31 77 ALA A C 1
ATOM 592 O O . ALA A 1 77 ? -16.693 -4.256 13.925 1.00 86.31 77 ALA A O 1
ATOM 593 N N . CYS A 1 78 ? -17.253 -2.098 13.631 1.00 87.50 78 CYS A N 1
ATOM 594 C CA . CYS A 1 78 ? -16.011 -1.502 14.132 1.00 87.50 78 CYS A CA 1
ATOM 595 C C . CYS A 1 78 ? -16.169 -0.854 15.520 1.00 87.50 78 CYS A C 1
ATOM 597 O O . CYS A 1 78 ? -15.229 -0.230 16.021 1.00 87.50 78 CYS A O 1
ATOM 599 N N . ASN A 1 79 ? -17.357 -0.945 16.121 1.00 82.25 79 ASN A N 1
ATOM 600 C CA . ASN A 1 79 ? -17.671 -0.319 17.397 1.00 82.25 79 ASN A CA 1
ATOM 601 C C . ASN A 1 79 ? -16.966 -1.070 18.536 1.00 82.25 79 ASN A C 1
ATOM 603 O O . ASN A 1 79 ? -16.909 -2.295 18.549 1.00 82.25 79 ASN A O 1
ATOM 607 N N . ALA A 1 80 ? -16.426 -0.334 19.504 1.00 69.75 80 ALA A N 1
ATOM 608 C CA . ALA A 1 80 ? -15.752 -0.922 20.656 1.00 69.75 80 ALA A CA 1
ATOM 609 C C . ALA A 1 80 ? -16.702 -1.558 21.691 1.00 69.75 80 ALA A C 1
ATOM 611 O O . ALA A 1 80 ? -16.239 -2.271 22.569 1.00 69.75 80 ALA A O 1
ATOM 612 N N . LYS A 1 81 ? -18.014 -1.299 21.628 1.00 61.81 81 LYS A N 1
ATOM 613 C CA . LYS A 1 81 ? -19.002 -1.791 22.606 1.00 61.81 81 LYS A CA 1
ATOM 614 C C . LYS A 1 81 ? -19.633 -3.136 22.272 1.00 61.81 81 LYS A C 1
ATOM 616 O O . LYS A 1 81 ? -20.274 -3.727 23.135 1.00 61.81 81 LYS A O 1
ATOM 621 N N . SER A 1 82 ? -19.500 -3.627 21.044 1.00 55.81 82 SER A N 1
ATOM 622 C CA . SER A 1 82 ? -20.042 -4.944 20.681 1.00 55.81 82 SER A CA 1
ATOM 623 C C . SER A 1 82 ? -19.342 -6.081 21.430 1.00 55.81 82 SER A C 1
ATOM 625 O O . SER A 1 82 ? -19.948 -7.130 21.621 1.00 55.81 82 SER A O 1
ATOM 627 N N . GLY A 1 83 ? -18.145 -5.818 21.964 1.00 51.22 83 GLY A N 1
ATOM 628 C CA . GLY A 1 83 ? -17.354 -6.672 22.847 1.00 51.22 83 GLY A CA 1
ATOM 629 C C . GLY A 1 83 ? -18.053 -7.349 24.017 1.00 51.22 83 GLY A C 1
ATOM 630 O O . GLY A 1 83 ? -17.846 -8.539 24.265 1.00 51.22 83 GLY A O 1
ATOM 631 N N . ASP A 1 84 ? -18.941 -6.620 24.698 1.00 44.41 84 ASP A N 1
ATOM 632 C CA . ASP A 1 84 ? -19.670 -7.140 25.862 1.00 44.41 84 ASP A CA 1
ATOM 633 C C . ASP A 1 84 ? -20.583 -8.327 25.486 1.00 44.41 84 ASP A C 1
ATOM 635 O O . ASP A 1 84 ? -20.844 -9.202 26.313 1.00 44.41 84 ASP A O 1
ATOM 639 N N . ALA A 1 85 ? -21.032 -8.405 24.226 1.00 48.22 85 ALA A N 1
ATOM 640 C CA . ALA A 1 85 ? -21.763 -9.558 23.700 1.00 48.22 85 ALA A CA 1
ATOM 641 C C . ALA A 1 85 ? -20.826 -10.710 23.271 1.00 48.22 85 ALA A C 1
ATOM 643 O O . ALA A 1 85 ? -21.196 -11.879 23.378 1.00 48.22 85 ALA A O 1
ATOM 644 N N . ILE A 1 86 ? -19.594 -10.404 22.846 1.00 49.53 86 ILE A N 1
ATOM 645 C CA . ILE A 1 86 ? -18.606 -11.379 22.347 1.00 49.53 86 ILE A CA 1
ATOM 646 C C . ILE A 1 86 ? -17.957 -12.164 23.493 1.00 49.53 86 ILE A C 1
ATOM 648 O O . ILE A 1 86 ? -17.735 -13.367 23.359 1.00 49.53 86 ILE A O 1
ATOM 652 N N . ALA A 1 87 ? -17.699 -11.525 24.642 1.00 46.59 87 ALA A N 1
ATOM 653 C CA . ALA A 1 87 ? -17.145 -12.199 25.820 1.00 46.59 87 ALA A CA 1
ATOM 654 C C . ALA A 1 87 ? -18.064 -13.328 26.331 1.00 46.59 87 ALA A C 1
ATOM 656 O O . ALA A 1 87 ? -17.582 -14.361 26.804 1.00 46.59 87 ALA A O 1
ATOM 657 N N . ALA A 1 88 ? -19.385 -13.167 26.189 1.00 46.72 88 ALA A N 1
ATOM 658 C CA . ALA A 1 88 ? -20.375 -14.182 26.546 1.00 46.72 88 ALA A CA 1
ATOM 659 C C . ALA A 1 88 ? -20.419 -15.351 25.536 1.00 46.72 88 ALA A C 1
ATOM 661 O O . ALA A 1 88 ? -20.496 -16.511 25.944 1.00 46.72 88 ALA A O 1
ATOM 662 N N . GLU A 1 89 ? -20.302 -15.065 24.236 1.00 44.50 89 GLU A N 1
ATOM 663 C CA . GLU A 1 89 ? -20.297 -16.068 23.157 1.00 44.50 89 GLU A CA 1
ATOM 664 C C . GLU A 1 89 ? -18.983 -16.885 23.136 1.00 44.50 89 GLU A C 1
ATOM 666 O O . GLU A 1 89 ? -18.984 -18.109 22.992 1.00 44.50 89 GLU A O 1
ATOM 671 N N . GLN A 1 90 ? -17.837 -16.232 23.365 1.00 50.56 90 GLN A N 1
ATOM 672 C CA . GLN A 1 90 ? -16.516 -16.874 23.420 1.00 50.56 90 GLN A CA 1
ATOM 673 C C . GLN A 1 90 ? -16.326 -17.715 24.690 1.00 50.56 90 GLN A C 1
ATOM 675 O O . GLN A 1 90 ? -15.688 -18.769 24.639 1.00 50.56 90 GLN A O 1
ATOM 680 N N . ALA A 1 91 ? -16.929 -17.312 25.814 1.00 47.38 91 ALA A N 1
ATOM 681 C CA . ALA A 1 91 ? -16.995 -18.143 27.015 1.00 47.38 91 ALA A CA 1
ATOM 682 C C . ALA A 1 91 ? -17.827 -19.421 26.790 1.00 47.38 91 ALA A C 1
ATOM 684 O O . ALA A 1 91 ? -17.499 -20.468 27.352 1.00 47.38 91 ALA A O 1
ATOM 685 N N . ALA A 1 92 ? -18.854 -19.372 25.933 1.00 46.09 92 ALA A N 1
ATOM 686 C CA . ALA A 1 92 ? -19.642 -20.546 25.557 1.00 46.09 92 ALA A CA 1
ATOM 687 C C . ALA A 1 92 ? -18.876 -21.502 24.618 1.00 46.09 92 ALA A C 1
ATOM 689 O O . ALA A 1 92 ? -19.032 -22.719 24.722 1.00 46.09 92 ALA A O 1
ATOM 690 N N . ALA A 1 93 ? -17.993 -20.979 23.760 1.00 48.31 93 ALA A N 1
ATOM 691 C CA . ALA A 1 93 ? -17.135 -21.779 22.877 1.00 48.31 93 ALA A CA 1
ATOM 692 C C . ALA A 1 93 ? -15.908 -22.405 23.581 1.00 48.31 93 ALA A C 1
ATOM 694 O O . ALA A 1 93 ? -15.288 -23.321 23.041 1.00 48.31 93 ALA A O 1
ATOM 695 N N . ALA A 1 94 ? -15.554 -21.937 24.784 1.00 43.88 94 ALA A N 1
ATOM 696 C CA . ALA A 1 94 ? -14.387 -22.394 25.545 1.00 43.88 94 ALA A CA 1
ATOM 697 C C . ALA A 1 94 ? -14.640 -23.623 26.448 1.00 43.88 94 ALA A C 1
ATOM 699 O O . ALA A 1 94 ? -13.726 -24.053 27.155 1.00 43.88 94 ALA A O 1
ATOM 700 N N . ALA A 1 95 ? -15.841 -24.217 26.444 1.00 34.16 95 ALA A N 1
ATOM 701 C CA . ALA A 1 95 ? -16.091 -25.472 27.157 1.00 34.16 95 ALA A CA 1
ATOM 702 C C . ALA A 1 95 ? -15.338 -26.635 26.466 1.00 34.16 95 ALA A C 1
ATOM 704 O O . ALA A 1 95 ? -15.628 -26.947 25.309 1.00 34.16 95 ALA A O 1
ATOM 705 N N . PRO A 1 96 ? -14.364 -27.294 27.124 1.00 37.59 96 PRO A N 1
ATOM 706 C CA . PRO A 1 96 ? -13.514 -28.272 26.451 1.00 37.59 96 PRO A CA 1
ATOM 707 C C . PRO A 1 96 ? -14.262 -29.590 26.181 1.00 37.59 96 PRO A C 1
ATOM 709 O O . PRO A 1 96 ? -14.786 -30.185 27.127 1.00 37.59 96 PRO A O 1
ATOM 712 N N . PRO A 1 97 ? -14.249 -30.145 24.952 1.00 37.25 97 PRO A N 1
ATOM 713 C CA . PRO A 1 97 ? -14.404 -31.581 24.791 1.00 37.25 97 PRO A CA 1
ATOM 714 C C . PRO A 1 97 ? -13.123 -32.252 25.309 1.00 37.25 97 PRO A C 1
ATOM 716 O O . PRO A 1 97 ? -12.007 -31.847 24.983 1.00 37.25 97 PRO A O 1
ATOM 719 N N . ALA A 1 98 ? -13.288 -33.252 26.172 1.00 31.50 98 ALA A N 1
ATOM 720 C CA . ALA A 1 98 ? -12.196 -33.998 26.786 1.00 31.50 98 ALA A CA 1
ATOM 721 C C . ALA A 1 98 ? -11.189 -34.520 25.737 1.00 31.50 98 ALA A C 1
ATOM 723 O O . ALA A 1 98 ? -11.564 -35.194 24.780 1.00 31.50 98 ALA A O 1
ATOM 724 N N . ALA A 1 99 ? -9.905 -34.211 25.940 1.00 29.98 99 ALA A N 1
ATOM 725 C CA . ALA A 1 99 ? -8.785 -34.711 25.140 1.00 29.98 99 ALA A CA 1
ATOM 726 C C . ALA A 1 99 ? -8.479 -36.199 25.457 1.00 29.98 99 ALA A C 1
ATOM 728 O O . ALA A 1 99 ? -8.871 -36.684 26.524 1.00 29.98 99 ALA A O 1
ATOM 729 N N . PRO A 1 100 ? -7.732 -36.919 24.588 1.00 35.41 100 PRO A N 1
ATOM 730 C CA . PRO A 1 100 ? -6.271 -36.770 24.625 1.00 35.41 100 PRO A CA 1
ATOM 731 C C . PRO A 1 100 ? -5.528 -36.711 23.265 1.00 35.41 100 PRO A C 1
ATOM 733 O O . PRO A 1 100 ? -5.934 -37.286 22.263 1.00 35.41 100 PRO A O 1
ATOM 736 N N . ALA A 1 101 ? -4.401 -35.988 23.332 1.00 34.28 101 ALA A N 1
ATOM 737 C CA . ALA A 1 101 ? -3.167 -35.879 22.528 1.00 34.28 101 ALA A CA 1
ATOM 738 C C . ALA A 1 101 ? -2.904 -36.730 21.254 1.00 34.28 101 ALA A C 1
ATOM 740 O O . ALA A 1 101 ? -2.958 -37.953 21.318 1.00 34.28 101 ALA A O 1
ATOM 741 N N . ALA A 1 102 ? -2.370 -36.084 20.190 1.00 26.25 102 ALA A N 1
ATOM 742 C CA . ALA A 1 102 ? -1.021 -36.329 19.611 1.00 26.25 102 ALA A CA 1
ATOM 743 C C . ALA A 1 102 ? -0.674 -35.446 18.366 1.00 26.25 102 ALA A C 1
ATOM 745 O O . ALA A 1 102 ? -1.447 -35.359 17.423 1.00 26.25 102 ALA A O 1
ATOM 746 N N . ALA A 1 103 ? 0.524 -34.836 18.407 1.00 28.66 103 ALA A N 1
ATOM 747 C CA . ALA A 1 103 ? 1.505 -34.428 17.370 1.00 28.66 103 ALA A CA 1
ATOM 748 C C . ALA A 1 103 ? 1.144 -34.044 15.896 1.00 28.66 103 ALA A C 1
ATOM 750 O O . ALA A 1 103 ? 0.790 -34.902 15.099 1.00 28.66 103 ALA A O 1
ATOM 751 N N . GLY A 1 104 ? 1.553 -32.816 15.498 1.00 24.80 104 GLY A N 1
ATOM 752 C CA . GLY A 1 104 ? 2.397 -32.531 14.306 1.00 24.80 104 GLY A CA 1
ATOM 753 C C . GLY A 1 104 ? 1.771 -31.940 13.015 1.00 24.80 104 GLY A C 1
ATOM 754 O O . GLY A 1 104 ? 1.207 -32.718 12.270 1.00 24.80 104 GLY A O 1
ATOM 755 N N . LYS A 1 105 ? 2.028 -30.628 12.737 1.00 27.30 105 LYS A N 1
ATOM 756 C CA . LYS A 1 105 ? 2.009 -29.796 11.471 1.00 27.30 105 LYS A CA 1
ATOM 757 C C . LYS A 1 105 ? 0.923 -30.039 10.381 1.00 27.30 105 LYS A C 1
ATOM 759 O O . LYS A 1 105 ? 0.568 -31.185 10.164 1.00 27.30 105 LYS A O 1
ATOM 764 N N . PRO A 1 106 ? 0.557 -29.052 9.519 1.00 34.62 106 PRO A N 1
ATOM 765 C CA . PRO A 1 106 ? 0.802 -27.597 9.481 1.00 34.62 106 PRO A CA 1
ATOM 766 C C . PRO A 1 106 ? -0.479 -26.784 9.794 1.00 34.62 106 PRO A C 1
ATOM 768 O O . PRO A 1 106 ? -1.584 -27.284 9.624 1.00 34.62 106 PRO A O 1
ATOM 771 N N . GLU A 1 107 ? -0.351 -25.536 10.257 1.00 39.12 107 GLU A N 1
ATOM 772 C CA . GLU A 1 107 ? -1.511 -24.664 10.523 1.00 39.12 107 GLU A CA 1
ATOM 773 C C . GLU A 1 107 ? -2.141 -24.187 9.209 1.00 39.12 107 GLU A C 1
ATOM 775 O O . GLU A 1 107 ? -1.771 -23.175 8.618 1.00 39.12 107 GLU A O 1
ATOM 780 N N . GLU A 1 108 ? -3.069 -25.014 8.743 1.00 30.69 108 GLU A N 1
ATOM 781 C CA . GLU A 1 108 ? -4.054 -24.740 7.715 1.00 30.69 108 GLU A CA 1
ATOM 782 C C . GLU A 1 108 ? -5.066 -23.719 8.243 1.00 30.69 108 GLU A C 1
ATOM 784 O O . GLU A 1 108 ? -5.504 -23.778 9.394 1.00 30.69 108 GLU A O 1
ATOM 789 N N . ASN A 1 109 ? -5.384 -22.760 7.377 1.00 47.84 109 ASN A N 1
ATOM 790 C CA . ASN A 1 109 ? -6.341 -21.682 7.561 1.00 47.84 109 ASN A CA 1
ATOM 791 C C . ASN A 1 109 ? -7.621 -22.197 8.239 1.00 47.84 109 ASN A C 1
ATOM 793 O O . ASN A 1 109 ? -8.416 -22.913 7.628 1.00 47.84 109 ASN A O 1
ATOM 797 N N . LYS A 1 110 ? -7.791 -21.869 9.523 1.00 35.50 110 LYS A N 1
ATOM 798 C CA . LYS A 1 110 ? -8.981 -22.250 10.276 1.00 35.50 110 LYS A CA 1
ATOM 799 C C . LYS A 1 110 ? -10.139 -21.416 9.739 1.00 35.50 110 LYS A C 1
ATOM 801 O O . LYS A 1 110 ? -10.125 -20.196 9.856 1.00 35.50 110 LYS A O 1
ATOM 806 N N . GLU A 1 111 ? -11.086 -22.108 9.119 1.00 39.81 111 GLU A N 1
ATOM 807 C CA . GLU A 1 111 ? -12.345 -21.604 8.575 1.00 39.81 111 GLU A CA 1
ATOM 808 C C . GLU A 1 111 ? -12.925 -20.470 9.436 1.00 39.81 111 GLU A C 1
ATOM 810 O O . GLU A 1 111 ? -13.143 -20.634 10.640 1.00 39.81 111 GLU A O 1
ATOM 815 N N . ALA A 1 112 ? -13.106 -19.300 8.814 1.00 41.41 112 ALA A N 1
ATOM 816 C CA . ALA A 1 112 ? -13.585 -18.095 9.472 1.00 41.41 112 ALA A CA 1
ATOM 817 C C . ALA A 1 112 ? -14.990 -18.339 10.039 1.00 41.41 112 ALA A C 1
ATOM 819 O O . ALA A 1 112 ? -15.955 -18.536 9.296 1.00 41.41 112 ALA A O 1
ATOM 820 N N . ALA A 1 113 ? -15.105 -18.318 11.368 1.00 47.69 113 ALA A N 1
ATOM 821 C CA . ALA A 1 113 ? -16.391 -18.171 12.033 1.00 47.69 113 ALA A CA 1
ATOM 822 C C . ALA A 1 113 ? -17.088 -16.900 11.508 1.00 47.69 113 ALA A C 1
ATOM 824 O O . ALA A 1 113 ? -16.421 -15.932 11.137 1.00 47.69 113 ALA A O 1
ATOM 825 N N . ALA A 1 114 ? -18.423 -16.911 11.450 1.00 52.94 114 ALA A N 1
ATOM 826 C CA . ALA A 1 114 ? -19.209 -15.779 10.962 1.00 52.94 114 ALA A CA 1
ATOM 827 C C . ALA A 1 114 ? -18.770 -14.455 11.633 1.00 52.94 114 ALA A C 1
ATOM 829 O O . ALA A 1 114 ? -18.422 -14.481 12.815 1.00 52.94 114 ALA A O 1
ATOM 830 N N . PRO A 1 115 ? -18.773 -13.312 10.918 1.00 56.34 115 PRO A N 1
ATOM 831 C CA . PRO A 1 115 ? -18.272 -12.056 11.464 1.00 56.34 115 PRO A CA 1
ATOM 832 C C . PRO A 1 115 ? -19.096 -11.647 12.686 1.00 56.34 115 PRO A C 1
ATOM 834 O O . PRO A 1 115 ? -20.297 -11.409 12.571 1.00 56.34 115 PRO A O 1
ATOM 837 N N . ILE A 1 116 ? -18.446 -11.583 13.846 1.00 68.75 116 ILE A N 1
ATOM 838 C CA . ILE A 1 116 ? -19.050 -11.095 15.084 1.00 68.75 116 ILE A CA 1
ATOM 839 C C . ILE A 1 116 ? -18.693 -9.613 15.201 1.00 68.75 116 ILE A C 1
ATOM 841 O O . ILE A 1 116 ? -17.519 -9.256 15.108 1.00 68.75 116 ILE A O 1
ATOM 845 N N . ASP A 1 117 ? -19.688 -8.741 15.368 1.00 78.56 117 ASP A N 1
ATOM 846 C CA . ASP A 1 117 ? -19.454 -7.302 15.533 1.00 78.56 117 ASP A CA 1
ATOM 847 C C . ASP A 1 117 ? -18.434 -7.038 16.646 1.00 78.56 117 ASP A C 1
ATOM 849 O O . ASP A 1 117 ? -18.464 -7.706 17.672 1.00 78.56 117 ASP A O 1
ATOM 853 N N . GLY A 1 118 ? -17.549 -6.049 16.477 1.00 79.44 118 GLY A N 1
ATOM 854 C CA . GLY A 1 118 ? -16.518 -5.730 17.479 1.00 79.44 118 GLY A CA 1
ATOM 855 C C . GLY A 1 118 ? -15.277 -6.615 17.427 1.00 79.44 118 GLY A C 1
ATOM 856 O O . GLY A 1 118 ? -14.362 -6.430 18.235 1.00 79.44 118 GLY A O 1
ATOM 857 N N . THR A 1 119 ? -15.199 -7.531 16.459 1.00 89.31 119 THR A N 1
ATOM 858 C CA . THR A 1 119 ? -13.936 -8.158 16.071 1.00 89.31 119 THR A CA 1
ATOM 859 C C . THR A 1 119 ? -13.314 -7.468 14.863 1.00 89.31 119 THR A C 1
ATOM 861 O O . THR A 1 119 ? -13.984 -6.835 14.038 1.00 89.31 119 THR A O 1
ATOM 864 N N . TRP A 1 120 ? -12.000 -7.625 14.727 1.00 90.62 120 TRP A N 1
ATOM 865 C CA . TRP A 1 120 ? -11.259 -7.144 13.574 1.00 90.62 120 TRP A CA 1
ATOM 866 C C . TRP A 1 120 ? -11.815 -7.702 12.261 1.00 90.62 120 TRP A C 1
ATOM 868 O O . TRP A 1 120 ? -11.954 -6.945 11.308 1.00 90.62 120 TRP A O 1
ATOM 878 N N . GLY A 1 121 ? -12.191 -8.984 12.206 1.00 90.00 121 GLY A N 1
ATOM 879 C CA . GLY A 1 121 ? -12.724 -9.610 10.992 1.00 90.00 121 GLY A CA 1
ATOM 880 C C . GLY A 1 121 ? -14.031 -8.972 10.512 1.00 90.00 121 GLY A C 1
ATOM 881 O O . GLY A 1 121 ? -14.181 -8.682 9.323 1.00 90.00 121 GLY A O 1
ATOM 882 N N . AL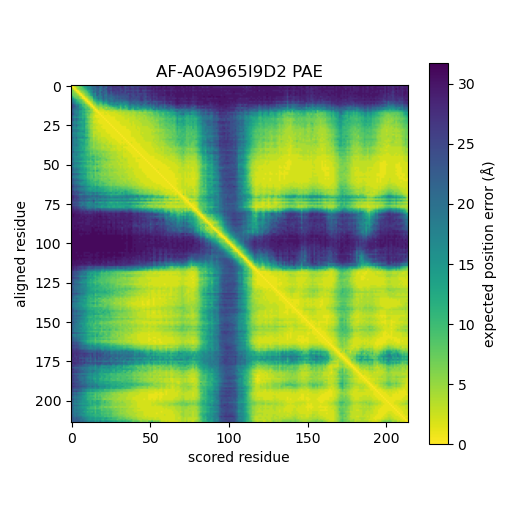A A 1 122 ? -14.960 -8.676 11.429 1.00 90.44 122 ALA A N 1
ATOM 883 C CA . ALA A 1 122 ? -16.193 -7.967 11.088 1.00 90.44 122 ALA A CA 1
ATOM 884 C C . ALA A 1 122 ? -15.915 -6.533 10.625 1.00 90.44 122 ALA A C 1
ATOM 886 O O . ALA A 1 122 ? -16.437 -6.102 9.591 1.00 90.44 122 ALA A O 1
ATOM 887 N N . CYS A 1 123 ? -15.044 -5.816 11.339 1.00 92.19 123 CYS A N 1
ATOM 888 C CA . CYS A 1 123 ? -14.654 -4.463 10.962 1.00 92.19 123 CYS A CA 1
ATOM 889 C C . CYS A 1 123 ? -13.955 -4.427 9.593 1.00 92.19 123 CYS A C 1
ATOM 891 O O . CYS A 1 123 ? -14.323 -3.634 8.727 1.00 92.19 123 CYS A O 1
ATOM 893 N N . LEU A 1 124 ? -13.011 -5.336 9.343 1.00 92.88 124 LEU A N 1
ATOM 894 C CA . LEU A 1 124 ? -12.296 -5.458 8.075 1.00 92.88 124 LEU A CA 1
ATOM 895 C C . LEU A 1 124 ? -13.248 -5.767 6.918 1.00 92.88 124 LEU A C 1
ATOM 897 O O . LEU A 1 124 ? -13.152 -5.151 5.856 1.00 92.88 124 LEU A O 1
ATOM 901 N N . ASN A 1 125 ? -14.203 -6.673 7.126 1.00 92.88 125 ASN A N 1
ATOM 902 C CA . ASN A 1 125 ? -15.235 -6.966 6.139 1.00 92.88 125 ASN A CA 1
ATOM 903 C C . ASN A 1 125 ? -16.064 -5.710 5.811 1.00 92.88 125 ASN A C 1
ATOM 905 O O . ASN A 1 125 ? -16.301 -5.404 4.639 1.00 92.88 125 ASN A O 1
ATOM 909 N N . HIS A 1 126 ? -16.432 -4.923 6.829 1.00 92.75 126 HIS A N 1
ATOM 910 C CA . HIS A 1 126 ? -17.118 -3.654 6.614 1.00 92.75 126 HIS A CA 1
ATOM 911 C C . HIS A 1 126 ? -16.269 -2.675 5.792 1.00 92.75 126 HIS A C 1
ATOM 913 O O . HIS A 1 126 ? -16.772 -2.129 4.808 1.00 92.75 126 HIS A O 1
ATOM 919 N N . ILE A 1 127 ? -14.989 -2.498 6.141 1.00 93.12 127 ILE A N 1
ATOM 920 C CA . ILE A 1 127 ? -14.044 -1.635 5.414 1.00 93.12 127 ILE A CA 1
ATOM 921 C C . ILE A 1 127 ? -14.003 -2.017 3.934 1.00 93.12 127 ILE A C 1
ATOM 923 O O . ILE A 1 127 ? -14.215 -1.179 3.057 1.00 93.12 127 ILE A O 1
ATOM 927 N N . MET A 1 128 ? -13.795 -3.300 3.654 1.00 92.12 128 MET A N 1
ATOM 928 C CA . MET A 1 128 ? -13.561 -3.807 2.303 1.00 92.12 128 MET A CA 1
ATOM 929 C C . MET A 1 128 ? -14.801 -3.799 1.403 1.00 92.12 128 MET A C 1
ATOM 931 O O . MET A 1 128 ? -14.660 -3.983 0.191 1.00 92.12 128 MET A O 1
ATOM 935 N N . ASN A 1 129 ? -15.996 -3.585 1.958 1.00 93.06 129 ASN A N 1
ATOM 936 C CA . ASN A 1 129 ? -17.251 -3.659 1.209 1.00 93.06 129 ASN A CA 1
ATOM 937 C C . ASN A 1 129 ? -18.090 -2.378 1.245 1.00 93.06 129 ASN A C 1
ATOM 939 O O . ASN A 1 129 ? -18.838 -2.133 0.301 1.00 93.06 129 ASN A O 1
ATOM 943 N N . ASN A 1 130 ? -17.948 -1.544 2.276 1.00 92.00 130 ASN A N 1
ATOM 944 C CA . ASN A 1 130 ? -18.844 -0.408 2.514 1.00 92.00 130 ASN A CA 1
ATOM 945 C C . ASN A 1 130 ? -18.132 0.951 2.554 1.00 92.00 130 ASN A C 1
ATOM 947 O O . ASN A 1 130 ? -18.786 1.967 2.764 1.00 92.00 130 ASN A O 1
ATOM 951 N N . THR A 1 131 ? -16.813 0.989 2.350 1.00 92.12 131 THR A N 1
ATOM 952 C CA . THR A 1 131 ? -16.018 2.227 2.420 1.00 92.12 131 THR A CA 1
ATOM 953 C C . THR A 1 131 ? -15.273 2.484 1.118 1.00 92.12 131 THR A C 1
ATOM 955 O O . THR A 1 131 ? -15.163 1.587 0.283 1.00 92.12 131 THR A O 1
ATOM 958 N N . ASP A 1 132 ? -14.706 3.679 0.965 1.00 91.75 132 ASP A N 1
ATOM 959 C CA . ASP A 1 132 ? -13.930 4.065 -0.223 1.00 91.75 132 ASP A CA 1
ATOM 960 C C . ASP A 1 132 ? -12.673 3.195 -0.427 1.00 91.75 132 ASP A C 1
ATOM 962 O O . ASP A 1 132 ? -12.166 3.063 -1.540 1.00 91.75 132 ASP A O 1
ATOM 966 N N . ILE A 1 133 ? -12.211 2.508 0.626 1.00 94.44 133 ILE A N 1
ATOM 967 C CA . ILE A 1 133 ? -11.110 1.537 0.565 1.00 94.44 133 ILE A CA 1
ATOM 968 C C . ILE A 1 133 ? -11.398 0.403 -0.433 1.00 94.44 133 ILE A C 1
ATOM 970 O O . ILE A 1 133 ? -10.480 -0.135 -1.057 1.00 94.44 133 ILE A O 1
ATOM 974 N N . LYS A 1 134 ? -12.675 0.052 -0.635 1.00 91.81 134 LYS A N 1
ATOM 975 C CA . LYS A 1 134 ? -13.098 -1.025 -1.545 1.00 91.81 134 LYS A CA 1
ATOM 976 C C . LYS A 1 134 ? -12.761 -0.751 -3.014 1.00 91.81 134 LYS A C 1
ATOM 978 O O . LYS A 1 134 ? -12.680 -1.707 -3.794 1.00 91.81 134 LYS A O 1
ATOM 983 N N . ASP A 1 135 ? -12.604 0.526 -3.362 1.00 94.69 135 ASP A N 1
ATOM 984 C CA . ASP A 1 135 ? -12.384 1.022 -4.720 1.00 94.69 135 ASP A CA 1
ATOM 985 C C . ASP A 1 135 ? -10.893 1.294 -5.001 1.00 94.69 135 ASP A C 1
ATOM 987 O O . ASP A 1 135 ? -10.527 1.649 -6.123 1.00 94.69 135 ASP A O 1
ATOM 991 N N . LEU A 1 136 ? -10.009 1.089 -4.012 1.00 95.69 136 LEU A N 1
ATOM 992 C CA . LEU A 1 136 ? -8.565 1.158 -4.220 1.00 95.69 136 LEU A CA 1
ATOM 993 C C . LEU A 1 136 ? -8.117 0.084 -5.214 1.00 95.69 136 LEU A C 1
ATOM 995 O O . LEU A 1 136 ? -8.550 -1.069 -5.161 1.00 95.69 136 LEU A O 1
ATOM 999 N N . ILE A 1 137 ? -7.190 0.460 -6.095 1.00 96.12 137 ILE A N 1
ATOM 1000 C CA . ILE A 1 137 ? -6.636 -0.420 -7.124 1.00 96.12 137 ILE A CA 1
ATOM 1001 C C . ILE A 1 137 ? -5.138 -0.567 -6.910 1.00 96.12 137 ILE A C 1
ATOM 1003 O O . ILE A 1 137 ? -4.397 0.410 -6.788 1.00 96.12 137 ILE A O 1
ATOM 1007 N N . ASN A 1 138 ? -4.674 -1.810 -6.923 1.00 95.62 138 ASN A N 1
ATOM 1008 C CA . ASN A 1 138 ? -3.266 -2.134 -6.956 1.00 95.62 138 ASN A CA 1
ATOM 1009 C C . ASN A 1 138 ? -2.708 -1.817 -8.360 1.00 95.62 138 ASN A C 1
ATOM 1011 O O . ASN A 1 138 ? -3.122 -2.414 -9.360 1.00 95.62 138 ASN A O 1
ATOM 1015 N N . PRO A 1 139 ? -1.744 -0.891 -8.485 1.00 95.50 139 PRO A N 1
ATOM 1016 C CA . PRO A 1 139 ? -1.242 -0.454 -9.782 1.00 95.50 139 PRO A CA 1
ATOM 1017 C C . PRO A 1 139 ? -0.384 -1.512 -10.498 1.00 95.50 139 PRO A C 1
ATOM 1019 O O . PRO A 1 139 ? -0.147 -1.357 -11.704 1.00 95.50 139 PRO A O 1
ATOM 1022 N N . PHE A 1 140 ? 0.051 -2.566 -9.796 1.00 94.06 140 PHE A N 1
ATOM 1023 C CA . PHE A 1 140 ? 0.817 -3.693 -10.331 1.00 94.06 140 PHE A CA 1
ATOM 1024 C C . PHE A 1 140 ? -0.077 -4.812 -10.871 1.00 94.06 140 PHE A C 1
ATOM 1026 O O . PHE A 1 140 ? 0.160 -5.261 -11.990 1.00 94.06 140 PHE A O 1
ATOM 1033 N N . THR A 1 141 ? -1.104 -5.220 -10.120 1.00 94.06 141 THR A N 1
ATOM 1034 C CA . THR A 1 141 ? -1.999 -6.334 -10.497 1.00 94.06 141 THR A CA 1
ATOM 1035 C C . THR A 1 141 ? -3.273 -5.881 -11.207 1.00 94.06 141 THR A C 1
ATOM 1037 O O . THR A 1 141 ? -3.893 -6.677 -11.899 1.00 94.06 141 THR A O 1
ATOM 1040 N N . LYS A 1 142 ? -3.642 -4.596 -11.092 1.00 94.25 142 LYS A N 1
ATOM 1041 C CA . LYS A 1 142 ? -4.915 -4.017 -11.574 1.00 94.25 142 LYS A CA 1
ATOM 1042 C C . LYS A 1 142 ? -6.162 -4.580 -10.890 1.00 94.25 142 LYS A C 1
ATOM 1044 O O . LYS A 1 142 ? -7.272 -4.351 -11.359 1.00 94.25 142 LYS A O 1
ATOM 1049 N N . GLU A 1 143 ? -5.971 -5.243 -9.760 1.00 92.50 143 GLU A N 1
ATOM 1050 C CA . GLU A 1 143 ? -7.027 -5.759 -8.896 1.00 92.50 143 GLU A CA 1
ATOM 1051 C C . GLU A 1 143 ? -7.076 -4.957 -7.592 1.00 92.50 143 GLU A C 1
ATOM 1053 O O . GLU A 1 143 ? -6.251 -4.068 -7.360 1.00 92.50 143 GLU A O 1
ATOM 1058 N N . ARG A 1 144 ? -8.031 -5.268 -6.715 1.00 92.00 144 ARG A N 1
ATOM 1059 C CA . ARG A 1 144 ? -8.051 -4.702 -5.365 1.00 92.00 144 ARG A CA 1
ATOM 1060 C C . ARG A 1 144 ? -6.763 -5.094 -4.616 1.00 92.00 144 ARG A C 1
ATOM 1062 O O . ARG A 1 144 ? -6.347 -6.251 -4.715 1.00 92.00 144 ARG A O 1
ATOM 1069 N N . PRO A 1 145 ? -6.131 -4.182 -3.852 1.00 93.94 145 PRO A N 1
ATOM 1070 C CA . PRO A 1 145 ? -5.028 -4.538 -2.971 1.00 93.94 145 PRO A CA 1
ATOM 1071 C C . PRO A 1 145 ? -5.436 -5.661 -2.014 1.00 93.94 145 PRO A C 1
ATOM 1073 O O . PRO A 1 145 ? -6.448 -5.566 -1.318 1.00 93.94 145 PRO A O 1
ATOM 1076 N N . GLN A 1 146 ? -4.651 -6.732 -2.000 1.00 93.38 146 GLN A N 1
ATOM 1077 C CA . GLN A 1 146 ? -4.861 -7.845 -1.082 1.00 93.38 146 GLN A CA 1
ATOM 1078 C C . GLN A 1 146 ? -4.343 -7.469 0.304 1.00 93.38 146 GLN A C 1
ATOM 1080 O O . GLN A 1 146 ? -3.303 -6.817 0.419 1.00 93.38 146 GLN A O 1
ATOM 1085 N N . ILE A 1 147 ? -5.053 -7.906 1.343 1.00 93.69 147 ILE A N 1
ATOM 1086 C CA . ILE A 1 147 ? -4.581 -7.821 2.724 1.00 93.69 147 ILE A CA 1
ATOM 1087 C C . ILE A 1 147 ? -3.856 -9.124 3.036 1.00 93.69 147 ILE A C 1
ATOM 1089 O O . ILE A 1 147 ? -4.453 -10.196 2.963 1.00 93.69 147 ILE A O 1
ATOM 1093 N N . VAL A 1 148 ? -2.563 -9.036 3.330 1.00 93.25 148 VAL A N 1
ATOM 1094 C CA . VAL A 1 148 ? -1.691 -10.200 3.535 1.00 93.25 148 VAL A CA 1
ATOM 1095 C C . VAL A 1 148 ? -0.978 -10.110 4.878 1.00 93.25 148 VAL A C 1
ATOM 1097 O O . VAL A 1 148 ? -0.866 -9.038 5.470 1.00 93.25 148 VAL A O 1
ATOM 1100 N N . ALA A 1 149 ? -0.488 -11.248 5.368 1.00 90.56 149 ALA A N 1
ATOM 1101 C CA . ALA A 1 149 ? 0.188 -11.325 6.661 1.00 90.56 149 ALA A CA 1
ATOM 1102 C C . ALA A 1 149 ? 1.514 -10.550 6.685 1.00 90.56 149 ALA A C 1
ATOM 1104 O O . ALA A 1 149 ? 1.863 -9.940 7.690 1.00 90.56 149 ALA A O 1
ATOM 1105 N N . GLN A 1 150 ? 2.270 -10.600 5.584 1.00 92.88 150 GLN A N 1
ATOM 1106 C CA . GLN A 1 150 ? 3.592 -9.993 5.478 1.00 92.88 150 GLN A CA 1
ATOM 1107 C C . GLN A 1 150 ? 4.005 -9.828 4.010 1.00 92.88 150 GLN A C 1
ATOM 1109 O O . GLN A 1 150 ? 3.611 -10.618 3.156 1.00 92.88 150 GLN A O 1
ATOM 1114 N N . CYS A 1 151 ? 4.865 -8.847 3.728 1.00 94.50 151 CYS A N 1
ATOM 1115 C CA . CYS A 1 151 ? 5.567 -8.745 2.451 1.00 94.50 151 CYS A CA 1
ATOM 1116 C C . CYS A 1 151 ? 6.756 -9.719 2.404 1.00 94.50 151 CYS A C 1
ATOM 1118 O O . CYS A 1 151 ? 7.657 -9.639 3.243 1.00 94.50 151 CYS A O 1
ATOM 1120 N N . VAL A 1 152 ? 6.780 -10.611 1.411 1.00 95.44 152 VAL A N 1
ATOM 1121 C CA . VAL A 1 152 ? 7.841 -11.610 1.219 1.00 95.44 152 VAL A CA 1
ATOM 1122 C C . VAL A 1 152 ? 8.524 -11.378 -0.135 1.00 95.44 152 VAL A C 1
ATOM 1124 O O . VAL A 1 152 ? 7.925 -11.682 -1.162 1.00 95.44 152 VAL A O 1
ATOM 1127 N N . PRO A 1 153 ? 9.795 -10.928 -0.189 1.00 94.31 153 PRO A N 1
ATOM 1128 C CA . PRO A 1 153 ? 10.475 -10.610 -1.455 1.00 94.31 153 PRO A CA 1
ATOM 1129 C C . PRO A 1 153 ? 10.616 -11.779 -2.443 1.00 94.31 153 PRO A C 1
ATOM 1131 O O . PRO A 1 153 ? 10.800 -11.577 -3.647 1.00 94.31 153 PRO A O 1
ATOM 1134 N N . ALA A 1 154 ? 10.565 -13.013 -1.932 1.00 95.00 154 ALA A N 1
ATOM 1135 C CA . ALA A 1 154 ? 10.574 -14.225 -2.746 1.00 95.00 154 ALA A CA 1
ATOM 1136 C C . ALA A 1 154 ? 9.237 -14.461 -3.470 1.00 95.00 154 ALA A C 1
ATOM 1138 O O . ALA A 1 154 ? 9.225 -15.110 -4.514 1.00 95.00 154 ALA A O 1
ATOM 1139 N N . ASP A 1 155 ? 8.136 -13.911 -2.954 1.00 92.94 155 ASP A N 1
ATOM 1140 C CA . ASP A 1 155 ? 6.803 -14.038 -3.527 1.00 92.94 155 ASP A CA 1
ATOM 1141 C C . ASP A 1 155 ? 6.393 -12.744 -4.244 1.00 92.94 155 ASP A C 1
ATOM 1143 O O . ASP A 1 155 ? 5.977 -11.747 -3.654 1.00 92.94 155 ASP A O 1
ATOM 1147 N N . ARG A 1 156 ? 6.502 -12.772 -5.574 1.00 91.25 156 ARG A N 1
ATOM 1148 C CA . ARG A 1 156 ? 6.167 -11.633 -6.437 1.00 91.25 156 ARG A CA 1
ATOM 1149 C C . ARG A 1 156 ? 4.665 -11.412 -6.600 1.00 91.25 156 ARG A C 1
ATOM 1151 O O . ARG A 1 156 ? 4.296 -10.397 -7.183 1.00 91.25 156 ARG A O 1
ATOM 1158 N N . SER A 1 157 ? 3.811 -12.313 -6.113 1.00 92.62 157 SER A N 1
ATOM 1159 C CA . SER A 1 157 ? 2.360 -12.095 -6.128 1.00 92.62 157 SER A CA 1
ATOM 1160 C C . SER A 1 157 ? 1.929 -11.001 -5.144 1.00 92.62 157 SER A C 1
ATOM 1162 O O . SER A 1 157 ? 0.914 -10.347 -5.356 1.00 92.62 157 SER A O 1
ATOM 1164 N N . LEU A 1 158 ? 2.755 -10.727 -4.128 1.00 95.31 158 LEU A N 1
ATOM 1165 C CA . LEU A 1 158 ? 2.464 -9.775 -3.056 1.00 95.31 158 LEU A CA 1
ATOM 1166 C C . LEU A 1 158 ? 2.715 -8.310 -3.437 1.00 95.31 158 LEU A C 1
ATOM 1168 O O . LEU A 1 158 ? 2.526 -7.422 -2.611 1.00 95.31 158 LEU A O 1
ATOM 1172 N N . VAL A 1 159 ? 3.172 -8.015 -4.655 1.00 95.56 159 VAL A N 1
ATOM 1173 C CA . VAL A 1 159 ? 3.460 -6.633 -5.074 1.00 95.56 159 VAL A CA 1
ATOM 1174 C C . VAL A 1 159 ? 2.207 -5.766 -4.982 1.00 95.56 159 VAL A C 1
ATOM 1176 O O . VAL A 1 159 ? 1.158 -6.111 -5.518 1.00 95.56 159 VAL A O 1
ATOM 1179 N N . GLY A 1 160 ? 2.300 -4.626 -4.303 1.00 94.88 160 GLY A N 1
ATOM 1180 C CA . GLY A 1 160 ? 1.166 -3.736 -4.061 1.00 94.88 160 GLY A CA 1
ATOM 1181 C C . GLY A 1 160 ? 0.142 -4.231 -3.033 1.00 94.88 160 GLY A C 1
ATOM 1182 O O . GLY A 1 160 ? -0.907 -3.602 -2.892 1.00 94.88 160 GLY A O 1
ATOM 1183 N N . ALA A 1 161 ? 0.410 -5.341 -2.335 1.00 96.56 161 ALA A N 1
ATOM 1184 C CA . ALA A 1 161 ? -0.408 -5.793 -1.213 1.00 96.56 161 ALA A CA 1
ATOM 1185 C C . ALA A 1 161 ? -0.232 -4.883 0.012 1.00 96.56 161 ALA A C 1
ATOM 1187 O O . ALA A 1 161 ? 0.742 -4.132 0.130 1.00 96.56 161 ALA A O 1
ATOM 1188 N N . ILE A 1 162 ? -1.193 -4.964 0.925 1.00 96.44 162 ILE A N 1
ATOM 1189 C CA . ILE A 1 162 ? -1.240 -4.196 2.164 1.00 96.44 162 ILE A CA 1
ATOM 1190 C C . ILE A 1 162 ? -1.132 -5.176 3.327 1.00 96.44 162 ILE A C 1
ATOM 1192 O O . ILE A 1 162 ? -1.729 -6.248 3.325 1.00 96.44 162 ILE A O 1
ATOM 1196 N N . VAL A 1 163 ? -0.345 -4.804 4.322 1.00 96.12 163 VAL A N 1
ATOM 1197 C CA . VAL A 1 163 ? -0.093 -5.579 5.529 1.00 96.12 163 VAL A CA 1
ATOM 1198 C C . VAL A 1 163 ? -0.549 -4.741 6.712 1.00 96.12 163 VAL A C 1
ATOM 1200 O O . VAL A 1 163 ? -0.094 -3.607 6.895 1.00 96.12 163 VAL A O 1
ATOM 1203 N N . LEU A 1 164 ? -1.459 -5.309 7.496 1.00 95.31 164 LEU A N 1
ATOM 1204 C CA . LEU A 1 164 ? -1.993 -4.717 8.715 1.00 95.31 164 LEU A CA 1
ATOM 1205 C C . LEU A 1 164 ? -1.551 -5.600 9.877 1.00 95.31 164 LEU A C 1
ATOM 1207 O O . LEU A 1 164 ? -1.914 -6.774 9.950 1.00 95.31 164 LEU A O 1
ATOM 1211 N N . GLU A 1 165 ? -0.740 -5.042 10.767 1.00 92.62 165 GLU A N 1
ATOM 1212 C CA . GLU A 1 165 ? -0.200 -5.752 11.927 1.00 92.62 165 GLU A CA 1
ATOM 1213 C C . GLU A 1 165 ? -0.616 -5.034 13.203 1.00 92.62 165 GLU A C 1
ATOM 1215 O O . GLU A 1 165 ? -0.555 -3.805 13.272 1.00 92.62 165 GLU A O 1
ATOM 1220 N N . LYS A 1 166 ? -0.975 -5.794 14.237 1.00 91.94 166 LYS A N 1
ATOM 1221 C CA . LYS A 1 166 ? -1.124 -5.253 15.588 1.00 91.94 166 LYS A CA 1
ATOM 1222 C C . LYS A 1 166 ? 0.227 -5.262 16.292 1.00 91.94 166 LYS A C 1
ATOM 1224 O O . LYS A 1 166 ? 0.972 -6.244 16.235 1.00 91.94 166 LYS A O 1
ATOM 1229 N N . ILE A 1 167 ? 0.532 -4.171 16.976 1.00 87.31 167 ILE A N 1
ATOM 1230 C CA . ILE A 1 167 ? 1.708 -4.023 17.824 1.00 87.31 167 ILE A CA 1
ATOM 1231 C C . ILE A 1 167 ? 1.284 -4.366 19.248 1.00 87.31 167 ILE A C 1
ATOM 1233 O O . ILE A 1 167 ? 0.454 -3.683 19.849 1.00 87.31 167 ILE A O 1
ATOM 1237 N N . VAL A 1 168 ? 1.861 -5.437 19.784 1.00 82.75 168 VAL A N 1
ATOM 1238 C CA . VAL A 1 168 ? 1.565 -5.940 21.125 1.00 82.75 168 VAL A CA 1
ATOM 1239 C C . VAL A 1 168 ? 2.743 -5.614 22.046 1.00 82.75 168 VAL A C 1
ATOM 1241 O O . VAL A 1 168 ? 3.894 -5.878 21.678 1.00 82.75 168 VAL A O 1
ATOM 1244 N N . PRO A 1 169 ? 2.509 -5.042 23.240 1.00 79.88 169 PRO A N 1
ATOM 1245 C CA . PRO A 1 169 ? 3.567 -4.855 24.223 1.00 79.88 169 PRO A CA 1
ATOM 1246 C C . PRO A 1 169 ? 4.074 -6.212 24.714 1.00 79.88 169 PRO A C 1
ATOM 1248 O O . PRO A 1 169 ? 3.301 -7.100 25.073 1.00 79.88 169 PRO A O 1
ATOM 1251 N N . THR A 1 170 ? 5.391 -6.384 24.735 1.00 80.31 170 THR A N 1
ATOM 1252 C CA . THR A 1 170 ? 6.006 -7.606 25.267 1.00 80.31 170 THR A CA 1
ATOM 1253 C C . THR A 1 170 ? 5.994 -7.613 26.796 1.00 80.31 170 THR A C 1
ATOM 1255 O O . THR A 1 170 ? 6.019 -6.537 27.402 1.00 80.31 170 THR A O 1
ATOM 1258 N N . PRO A 1 171 ? 6.055 -8.789 27.446 1.00 81.19 171 PRO A N 1
ATOM 1259 C CA . PRO A 1 171 ? 6.127 -8.878 28.899 1.00 81.19 171 PRO A CA 1
ATOM 1260 C C . PRO A 1 171 ? 7.299 -8.075 29.495 1.00 81.19 171 PRO A C 1
ATOM 1262 O O . PRO A 1 171 ? 8.388 -8.058 28.898 1.00 81.19 171 PRO A O 1
ATOM 1265 N N . PRO A 1 172 ? 7.117 -7.462 30.684 1.00 81.12 172 PRO A N 1
ATOM 1266 C CA . PRO A 1 172 ? 8.185 -6.767 31.396 1.00 81.12 172 PRO A CA 1
ATOM 1267 C C . PRO A 1 172 ? 9.434 -7.646 31.543 1.00 81.12 172 PRO A C 1
ATOM 1269 O O . PRO A 1 172 ? 9.339 -8.807 31.932 1.00 81.12 172 PRO A O 1
ATOM 1272 N N . GLY A 1 173 ? 10.605 -7.089 31.228 1.00 81.19 173 GLY A N 1
ATOM 1273 C CA . GLY A 1 173 ? 11.878 -7.820 31.218 1.00 81.19 173 GLY A CA 1
ATOM 1274 C C . GLY A 1 173 ? 12.315 -8.333 29.841 1.00 81.19 173 GLY A C 1
ATOM 1275 O O . GLY A 1 173 ? 13.435 -8.826 29.715 1.00 81.19 173 GLY A O 1
ATOM 1276 N N . SER A 1 174 ? 11.489 -8.182 28.799 1.00 81.31 174 SER A N 1
ATOM 1277 C CA . SER A 1 174 ? 11.909 -8.434 27.413 1.00 81.31 174 SER A CA 1
ATOM 1278 C C . SER A 1 174 ? 12.857 -7.345 26.903 1.00 81.31 174 SER A C 1
ATOM 1280 O O . SER A 1 174 ? 12.669 -6.161 27.175 1.00 81.31 174 SER A O 1
ATOM 1282 N N . ALA A 1 175 ? 13.867 -7.741 26.123 1.00 80.56 175 ALA A N 1
ATOM 1283 C CA . ALA A 1 175 ? 14.825 -6.812 25.512 1.00 80.56 175 ALA A CA 1
ATOM 1284 C C . ALA A 1 175 ? 14.212 -5.962 24.382 1.00 80.56 175 ALA A C 1
ATOM 1286 O O . ALA A 1 175 ? 14.722 -4.890 24.065 1.00 80.56 175 ALA A O 1
ATOM 1287 N N . VAL A 1 176 ? 13.127 -6.443 23.773 1.00 76.75 176 VAL A N 1
ATOM 1288 C CA . VAL A 1 176 ? 12.357 -5.734 22.747 1.00 76.75 176 VAL A CA 1
ATOM 1289 C C . VAL A 1 176 ? 11.026 -5.348 23.380 1.00 76.75 176 VAL A C 1
ATOM 1291 O O . VAL A 1 176 ? 10.393 -6.258 23.893 1.00 76.75 176 VAL A O 1
ATOM 1294 N N . PRO A 1 177 ? 10.606 -4.070 23.371 1.00 71.88 177 PRO A N 1
ATOM 1295 C CA . PRO A 1 177 ? 9.437 -3.601 24.125 1.00 71.88 177 PRO A CA 1
ATOM 1296 C C . PRO A 1 177 ? 8.085 -3.908 23.461 1.00 71.88 177 PRO A C 1
ATOM 1298 O O . PRO A 1 177 ? 7.051 -3.909 24.131 1.00 71.88 177 PRO A O 1
ATOM 1301 N N . THR A 1 178 ? 8.070 -4.150 22.150 1.00 80.69 178 THR A N 1
ATOM 1302 C CA . THR A 1 178 ? 6.860 -4.443 21.376 1.00 80.69 178 THR A CA 1
ATOM 1303 C C . THR A 1 178 ? 7.149 -5.457 20.273 1.00 80.69 178 THR A C 1
ATOM 1305 O O . THR A 1 178 ? 8.263 -5.528 19.753 1.00 80.69 178 THR A O 1
ATOM 1308 N N . THR A 1 179 ? 6.150 -6.254 19.903 1.00 83.00 179 THR A N 1
ATOM 1309 C CA . THR A 1 179 ? 6.218 -7.166 18.755 1.00 83.00 179 THR A CA 1
ATOM 1310 C C . THR A 1 179 ? 5.057 -6.921 17.810 1.00 83.00 179 THR A C 1
ATOM 1312 O O . THR A 1 179 ? 3.947 -6.594 18.226 1.00 83.00 179 THR A O 1
ATOM 1315 N N . ASN A 1 180 ? 5.325 -7.079 16.518 1.00 85.31 180 ASN A N 1
ATOM 1316 C CA . ASN A 1 180 ? 4.284 -7.092 15.507 1.00 85.31 180 ASN A CA 1
ATOM 1317 C C . ASN A 1 180 ? 3.693 -8.491 15.411 1.00 85.31 180 ASN A C 1
ATOM 1319 O O . ASN A 1 180 ? 4.429 -9.477 15.371 1.00 85.31 180 ASN A O 1
ATOM 1323 N N . SER A 1 181 ? 2.375 -8.563 15.325 1.00 85.88 181 SER A N 1
ATOM 1324 C CA . SER A 1 181 ? 1.658 -9.798 15.045 1.00 85.88 181 SER A CA 1
ATOM 1325 C C . SER A 1 181 ? 0.577 -9.552 14.006 1.00 85.88 181 SER A C 1
ATOM 1327 O O . SER A 1 181 ? 0.049 -8.445 13.882 1.00 85.88 181 SER A O 1
ATOM 1329 N N . GLN A 1 182 ? 0.262 -10.592 13.244 1.00 87.38 182 GLN A N 1
ATOM 1330 C CA . GLN A 1 182 ? -0.839 -10.554 12.299 1.00 87.38 182 GLN A CA 1
ATOM 1331 C C . GLN A 1 182 ? -2.163 -10.400 13.056 1.00 87.38 182 GLN A C 1
ATOM 1333 O O . GLN A 1 182 ? -2.346 -10.967 14.138 1.00 87.38 182 GLN A O 1
ATOM 1338 N N . PHE A 1 183 ? -3.086 -9.648 12.467 1.00 87.94 183 PHE A N 1
ATOM 1339 C CA . PHE A 1 183 ? -4.475 -9.681 12.887 1.00 87.94 183 PHE A CA 1
ATOM 1340 C C . PHE A 1 183 ? -5.144 -11.001 12.509 1.00 87.94 183 PHE A C 1
ATOM 1342 O O . PHE A 1 183 ? -5.002 -11.477 11.383 1.00 87.94 183 PHE A O 1
ATOM 1349 N N . 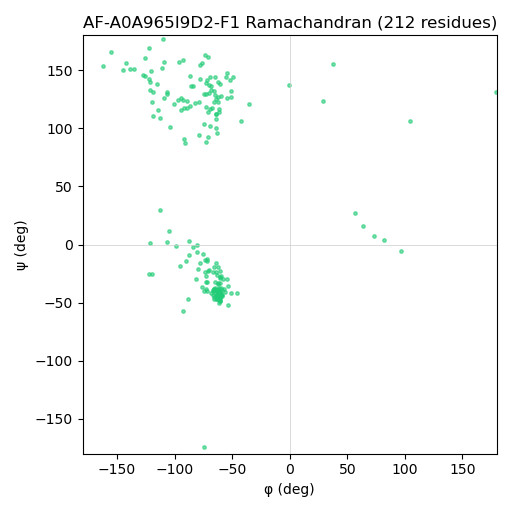VAL A 1 184 ? -5.925 -11.550 13.431 1.00 88.19 184 VAL A N 1
ATOM 1350 C CA . VAL A 1 184 ? -6.857 -12.647 13.161 1.00 88.19 184 VAL A CA 1
ATOM 1351 C C . VAL A 1 184 ? -8.290 -12.140 13.263 1.00 88.19 184 VAL A C 1
ATOM 1353 O O . VAL A 1 184 ? -8.573 -11.200 14.002 1.00 88.19 184 VAL A O 1
ATOM 1356 N N . ASP A 1 185 ? -9.216 -12.763 12.538 1.00 86.81 185 ASP A N 1
ATOM 1357 C CA . ASP A 1 185 ? -10.601 -12.281 12.436 1.00 86.81 185 ASP A CA 1
ATOM 1358 C C . ASP A 1 185 ? -11.328 -12.201 13.784 1.00 86.81 185 ASP A C 1
ATOM 1360 O O . ASP A 1 185 ? -12.220 -11.371 13.958 1.00 86.81 185 ASP A O 1
ATOM 1364 N N . SER A 1 186 ? -10.930 -13.035 14.746 1.00 84.88 186 SER A N 1
ATOM 1365 C CA . SER A 1 186 ? -11.472 -13.067 16.106 1.00 84.88 186 SER A CA 1
ATOM 1366 C C . SER A 1 186 ? -10.840 -12.048 17.058 1.00 84.88 186 SER A C 1
ATOM 1368 O O . SER A 1 186 ? -11.215 -12.018 18.228 1.00 84.88 186 SER A O 1
ATOM 1370 N N . ASP A 1 187 ? -9.852 -11.266 16.614 1.00 85.81 187 ASP A N 1
ATOM 1371 C CA . ASP A 1 187 ? -9.207 -10.273 17.471 1.00 85.81 187 ASP A CA 1
ATOM 1372 C C . ASP A 1 187 ? -10.222 -9.223 17.916 1.00 85.81 187 ASP A C 1
ATOM 1374 O O . ASP A 1 187 ? -10.845 -8.561 17.086 1.00 85.81 187 ASP A O 1
ATOM 1378 N N . SER A 1 188 ? -10.372 -9.059 19.231 1.00 85.94 188 SER A N 1
ATOM 1379 C CA . SER A 1 188 ? -11.204 -7.996 19.790 1.00 85.94 188 SER A CA 1
ATOM 1380 C C . SER A 1 188 ? -10.560 -6.639 19.517 1.00 85.94 188 SER A C 1
ATOM 1382 O O . SER A 1 188 ? -9.362 -6.440 19.743 1.00 85.94 188 SER A O 1
ATOM 1384 N N . ILE A 1 189 ? -11.376 -5.701 19.044 1.00 87.88 189 ILE A N 1
ATOM 1385 C CA . ILE A 1 189 ? -10.988 -4.302 18.848 1.00 87.88 189 ILE A CA 1
ATOM 1386 C C . ILE A 1 189 ? -11.588 -3.394 19.925 1.00 87.88 189 ILE A C 1
ATOM 1388 O O . ILE A 1 189 ? -11.516 -2.182 19.802 1.00 87.88 189 ILE A O 1
ATOM 1392 N N . GLU A 1 190 ? -12.164 -3.930 21.001 1.00 82.06 190 GLU A N 1
ATOM 1393 C CA . GLU A 1 190 ? -12.772 -3.135 22.086 1.00 82.06 190 GLU A CA 1
ATOM 1394 C C . GLU A 1 190 ? -11.798 -2.148 22.726 1.00 82.06 190 GLU A C 1
ATOM 1396 O O . GLU A 1 190 ? -12.151 -1.020 23.063 1.00 82.06 190 GLU A O 1
ATOM 1401 N N . ASN A 1 191 ? -10.548 -2.575 22.881 1.00 83.69 191 ASN A N 1
ATOM 1402 C CA . ASN A 1 191 ? -9.487 -1.740 23.408 1.00 83.69 191 ASN A CA 1
ATOM 1403 C C . ASN A 1 191 ? -8.735 -1.052 22.274 1.00 83.69 191 ASN A C 1
ATOM 1405 O O . ASN A 1 191 ? -8.734 -1.492 21.123 1.00 83.69 191 ASN A O 1
ATOM 1409 N N . LYS A 1 192 ? -8.060 0.039 22.627 1.00 85.44 192 LYS A N 1
ATOM 1410 C CA . LYS A 1 192 ? -7.121 0.705 21.730 1.00 85.44 192 LYS A CA 1
ATOM 1411 C C . LYS A 1 192 ? -5.958 -0.227 21.427 1.00 85.44 192 LYS A C 1
ATOM 1413 O O . LYS A 1 192 ? -5.295 -0.714 22.345 1.00 85.44 192 LYS A O 1
ATOM 1418 N N . ILE A 1 193 ? -5.709 -0.452 20.147 1.00 88.38 193 ILE A N 1
ATOM 1419 C CA . ILE A 1 193 ? -4.619 -1.288 19.656 1.00 88.38 193 ILE A CA 1
ATOM 1420 C C . ILE A 1 193 ? -3.729 -0.462 18.740 1.00 88.38 193 ILE A C 1
ATOM 1422 O O . ILE A 1 193 ? -4.192 0.376 17.975 1.00 88.38 193 ILE A O 1
ATOM 1426 N N . GLN A 1 194 ? -2.424 -0.683 18.804 1.00 90.62 194 GLN A N 1
ATOM 1427 C CA . GLN A 1 194 ? -1.513 -0.038 17.867 1.00 90.62 194 GLN A CA 1
ATOM 1428 C C . GLN A 1 194 ? -1.487 -0.840 16.568 1.00 90.62 194 GLN A C 1
ATOM 1430 O O . GLN A 1 194 ? -1.160 -2.023 16.583 1.00 90.62 194 GLN A O 1
ATOM 1435 N N . ILE A 1 195 ? -1.819 -0.204 15.449 1.00 93.19 195 ILE A N 1
ATOM 1436 C CA . ILE A 1 195 ? -1.796 -0.803 14.114 1.00 93.19 195 ILE A CA 1
ATOM 1437 C C . ILE A 1 195 ? -0.609 -0.249 13.340 1.00 93.19 195 ILE A C 1
ATOM 1439 O O . ILE A 1 195 ? -0.437 0.966 13.237 1.00 93.19 195 ILE A O 1
ATOM 1443 N N . ARG A 1 196 ? 0.191 -1.137 12.748 1.00 94.69 196 ARG A N 1
ATOM 1444 C CA . ARG A 1 196 ? 1.171 -0.796 11.714 1.00 94.69 196 ARG A CA 1
ATOM 1445 C C . ARG A 1 196 ? 0.561 -1.063 10.345 1.00 94.69 196 ARG A C 1
ATOM 1447 O O . ARG A 1 196 ? 0.177 -2.193 10.050 1.00 94.69 196 ARG A O 1
ATOM 1454 N N . VAL A 1 197 ? 0.548 -0.035 9.501 1.00 96.38 197 VAL A N 1
ATOM 1455 C CA . VAL A 1 197 ? 0.180 -0.146 8.087 1.00 96.38 197 VAL A CA 1
ATOM 1456 C C . VAL A 1 197 ? 1.455 -0.183 7.254 1.00 96.38 197 VAL A C 1
ATOM 1458 O O . VAL A 1 197 ? 2.272 0.744 7.282 1.00 96.38 197 VAL A O 1
ATOM 1461 N N . THR A 1 198 ? 1.621 -1.264 6.505 1.00 96.88 198 THR A N 1
ATOM 1462 C CA . THR A 1 198 ? 2.754 -1.494 5.608 1.00 96.88 198 THR A CA 1
ATOM 1463 C C . THR A 1 198 ? 2.222 -1.835 4.224 1.00 96.88 198 THR A C 1
ATOM 1465 O O . THR A 1 198 ? 1.190 -2.486 4.094 1.00 96.88 198 THR A O 1
ATOM 1468 N N . VAL A 1 199 ? 2.925 -1.416 3.178 1.00 97.38 199 VAL A N 1
ATOM 1469 C CA . VAL A 1 199 ? 2.614 -1.806 1.799 1.00 97.38 199 VAL A CA 1
ATOM 1470 C C . VAL A 1 199 ? 3.794 -2.532 1.173 1.00 97.38 199 VAL A C 1
ATOM 1472 O O . VAL A 1 199 ? 4.944 -2.258 1.514 1.00 97.38 199 VAL A O 1
ATOM 1475 N N . CYS A 1 200 ? 3.526 -3.457 0.260 1.00 97.00 200 CYS A N 1
ATOM 1476 C CA . CYS A 1 200 ? 4.565 -4.203 -0.438 1.00 97.00 200 CYS A CA 1
ATOM 1477 C C . CYS A 1 200 ? 4.925 -3.499 -1.751 1.00 97.00 200 CYS A C 1
ATOM 1479 O O . CYS A 1 200 ? 4.062 -3.252 -2.593 1.00 97.00 200 CYS A O 1
ATOM 1481 N N . ASP A 1 201 ? 6.197 -3.167 -1.949 1.00 95.19 201 ASP A N 1
ATOM 1482 C CA . ASP A 1 201 ? 6.656 -2.473 -3.155 1.00 95.19 201 ASP A CA 1
ATOM 1483 C C . ASP A 1 201 ? 6.708 -3.394 -4.394 1.00 95.19 201 ASP A C 1
ATOM 1485 O O . ASP A 1 201 ? 6.323 -4.565 -4.351 1.00 95.19 201 ASP A O 1
ATOM 1489 N N . LYS A 1 202 ? 7.233 -2.893 -5.524 1.00 93.94 202 LYS A N 1
ATOM 1490 C CA . LYS A 1 202 ? 7.473 -3.707 -6.737 1.00 93.94 202 LYS A CA 1
ATOM 1491 C C . LYS A 1 202 ? 8.334 -4.950 -6.453 1.00 93.94 202 LYS A C 1
ATOM 1493 O O . LYS A 1 202 ? 8.270 -5.957 -7.159 1.00 93.94 202 LYS A O 1
ATOM 1498 N N . GLY A 1 203 ? 9.206 -4.851 -5.460 1.00 93.69 203 GLY A N 1
ATOM 1499 C CA . GLY A 1 203 ? 10.088 -5.898 -4.994 1.00 93.69 203 GLY A CA 1
ATOM 1500 C C . GLY A 1 203 ? 9.435 -6.922 -4.060 1.00 93.69 203 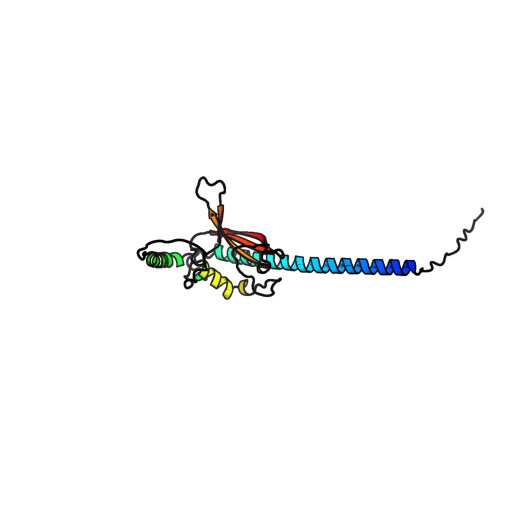GLY A C 1
ATOM 1501 O O . GLY A 1 203 ? 10.099 -7.903 -3.739 1.00 93.69 203 GLY A O 1
ATOM 1502 N N . ALA A 1 204 ? 8.181 -6.700 -3.647 1.00 94.50 204 ALA A N 1
ATOM 1503 C CA . ALA A 1 204 ? 7.545 -7.329 -2.489 1.00 94.50 204 ALA A CA 1
ATOM 1504 C C . ALA A 1 204 ? 8.322 -7.101 -1.172 1.00 94.50 204 ALA A C 1
ATOM 1506 O O . ALA A 1 204 ? 8.239 -7.900 -0.239 1.00 94.50 204 ALA A O 1
ATOM 1507 N N . TYR A 1 205 ? 9.072 -5.997 -1.082 1.00 95.25 205 TYR A N 1
ATOM 1508 C CA . TYR A 1 205 ? 9.671 -5.518 0.160 1.00 95.25 205 TYR A CA 1
ATOM 1509 C C . TYR A 1 205 ? 8.682 -4.639 0.932 1.00 95.25 205 TYR A C 1
ATOM 1511 O O . TYR A 1 205 ? 7.908 -3.895 0.321 1.00 95.25 205 TYR A O 1
ATOM 1519 N N . PRO A 1 206 ? 8.709 -4.694 2.273 1.00 95.75 206 PRO A N 1
ATOM 1520 C CA . PRO A 1 206 ? 7.830 -3.886 3.103 1.00 95.75 206 PRO A CA 1
ATOM 1521 C C . PRO A 1 206 ? 8.246 -2.409 3.098 1.00 95.75 206 PRO A C 1
ATOM 1523 O O . PRO A 1 206 ? 9.391 -2.068 3.394 1.00 95.75 206 PRO A O 1
ATOM 1526 N N . ILE A 1 207 ? 7.283 -1.526 2.845 1.00 95.88 207 ILE A N 1
ATOM 1527 C CA . ILE A 1 207 ? 7.374 -0.082 3.063 1.00 95.88 207 ILE A CA 1
ATOM 1528 C C . ILE A 1 207 ? 6.404 0.275 4.189 1.00 95.88 207 ILE A C 1
ATOM 1530 O O . ILE A 1 207 ? 5.187 0.243 4.006 1.00 95.88 207 ILE A O 1
ATOM 1534 N N . LYS A 1 208 ? 6.940 0.628 5.361 1.00 95.62 208 LYS A N 1
ATOM 1535 C CA . LYS A 1 208 ? 6.139 1.133 6.484 1.00 95.62 208 LYS A CA 1
ATOM 1536 C C . LYS A 1 208 ? 5.534 2.485 6.100 1.00 95.62 208 LYS A C 1
ATOM 1538 O O . LYS A 1 208 ? 6.278 3.412 5.780 1.00 95.62 208 LYS A O 1
ATOM 1543 N N . VAL A 1 209 ? 4.208 2.588 6.155 1.00 96.50 209 VAL A N 1
ATOM 1544 C CA . VAL A 1 209 ? 3.476 3.829 5.869 1.00 96.50 209 VAL A CA 1
ATOM 1545 C C . VAL A 1 209 ? 3.256 4.604 7.160 1.00 96.50 209 VAL A C 1
ATOM 1547 O O . VAL A 1 209 ? 3.724 5.732 7.283 1.00 96.50 209 VAL A O 1
ATOM 1550 N N . ALA A 1 210 ? 2.614 3.979 8.149 1.00 96.06 210 ALA A N 1
ATOM 1551 C CA . ALA A 1 210 ? 2.382 4.595 9.449 1.00 96.06 210 ALA A CA 1
ATOM 1552 C C . ALA A 1 210 ? 2.198 3.556 10.559 1.00 96.06 210 ALA A C 1
ATOM 1554 O O . ALA A 1 210 ? 1.966 2.371 10.316 1.00 96.06 210 ALA A O 1
ATOM 1555 N N . GLU A 1 211 ? 2.290 4.042 11.791 1.00 94.69 211 GLU A N 1
ATOM 1556 C CA . GLU A 1 211 ? 1.773 3.380 12.983 1.00 94.69 211 GLU A CA 1
ATOM 1557 C C . GLU A 1 211 ? 0.775 4.324 13.635 1.00 94.69 211 GLU A C 1
ATOM 1559 O O . GLU A 1 211 ? 1.056 5.515 13.773 1.00 94.69 211 GLU A O 1
ATOM 1564 N N . LEU A 1 212 ? -0.385 3.802 14.004 1.00 93.44 212 LEU A N 1
ATOM 1565 C CA . LEU A 1 212 ? -1.472 4.580 14.581 1.00 93.44 212 LEU A CA 1
ATOM 1566 C C . LEU A 1 212 ? -2.166 3.784 15.677 1.00 93.44 212 LEU A C 1
ATOM 1568 O O . LEU A 1 212 ? -2.112 2.557 15.707 1.00 93.44 212 LEU A O 1
ATOM 1572 N N . GLU A 1 213 ? -2.813 4.496 16.586 1.00 90.50 213 GLU A N 1
ATOM 1573 C CA . GLU A 1 213 ? -3.698 3.888 17.566 1.00 90.50 213 GLU A CA 1
ATOM 1574 C C . GLU A 1 213 ? -5.087 3.765 16.945 1.00 90.50 213 GLU A C 1
ATOM 1576 O O . GLU A 1 213 ? -5.678 4.766 16.521 1.00 90.50 213 GLU A O 1
ATOM 1581 N N . PHE A 1 214 ? -5.559 2.527 16.848 1.00 87.50 214 PHE A N 1
ATOM 1582 C CA . PHE A 1 214 ? -6.902 2.194 16.424 1.00 87.50 214 PHE A CA 1
ATOM 1583 C C . PHE A 1 214 ? -7.753 1.913 17.643 1.00 87.50 214 PHE A C 1
ATOM 1585 O O . PHE A 1 2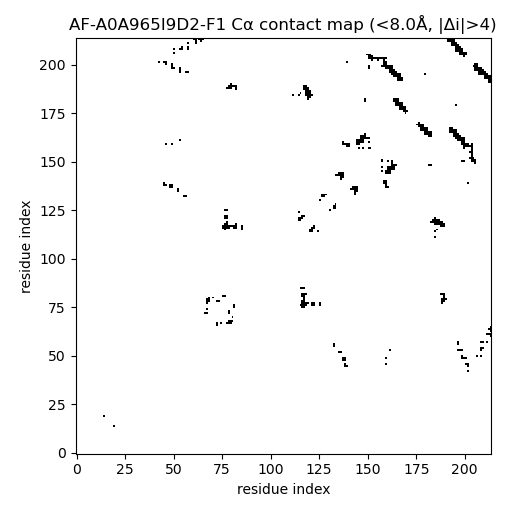14 ? -7.474 0.960 18.402 1.00 87.50 214 PHE A O 1
#